Protein AF-A0A9P7ZVP1-F1 (afdb_monomer_lite)

Sequence (271 aa):
MLVISGVSTNLAPSDFHRLGPKSLSAWNDGIKMGAQPILSSPPFREHPLTKPTVTQLRCTATFKPRGCYLVTFATAEAATAYSLKLQRLQAIARWKCDVPNGLWEATLPAHLHSPEGVPAAQELSALTVVTPSQPDIMIKRKRTTDKPAAWQRLLQQQLETAGHGTKPPTVILETIPGRMQEEALRGEIEADGAQRGESWDVADPIWLPNGPKSWTKTEDHSISRFAIVCETEWEARRFQRYWNARTLACANEEGQTATQRRMCRVAVLNW

Organism: NCBI:txid2614577

Radius of gyration: 24.83 Å; chains: 1; bounding box: 62×38×67 Å

Secondary structure (DSSP, 8-state):
-EEE-S--TT--HHHHHTTS-SSGGGGTTT--------------------S-EEEEEE-TTT--EEEEEEEE-SSHHHHHHHHHHHHHHHHHHHHHHH--STTTTTT--GGGS-TT---HHHHHHH-----TTS-----------PPPPHHHHHHHHHHHHTTS-SS--EEEEEEESS---HHHHHHHHHHHHHHHT----B---EE-SS--TTS-SS--TT-EEEEEEBSSHHHHHHHHHHHTTPEEEEPPSSS----EEEEEEEEEEP-

Structure (mmCIF, N/CA/C/O backbone):
data_AF-A0A9P7ZVP1-F1
#
_entry.id   AF-A0A9P7ZVP1-F1
#
loop_
_atom_site.group_PDB
_atom_site.id
_atom_site.type_symbol
_atom_site.label_atom_id
_atom_site.label_alt_id
_atom_si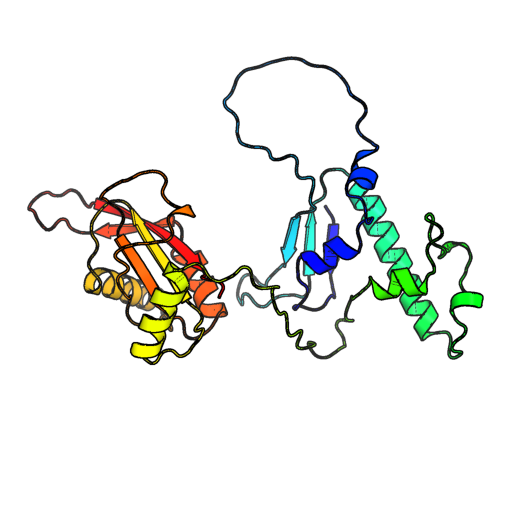te.label_comp_id
_atom_site.label_asym_id
_atom_site.label_entity_id
_atom_site.label_seq_id
_atom_site.pdbx_PDB_ins_code
_atom_site.Cartn_x
_atom_site.Cartn_y
_atom_site.Cartn_z
_atom_site.occupancy
_atom_site.B_iso_or_equiv
_atom_site.auth_seq_id
_atom_site.auth_comp_id
_atom_site.auth_asym_id
_atom_site.auth_atom_id
_atom_site.pdbx_PDB_model_num
ATOM 1 N N . MET A 1 1 ? 8.616 -4.227 17.966 1.00 75.44 1 MET A N 1
ATOM 2 C CA . MET A 1 1 ? 8.050 -4.770 16.706 1.00 75.44 1 MET A CA 1
ATOM 3 C C . MET A 1 1 ? 6.933 -5.731 17.066 1.00 75.44 1 MET A C 1
ATOM 5 O O . MET A 1 1 ? 7.090 -6.434 18.054 1.00 75.44 1 MET A O 1
ATOM 9 N N . LEU A 1 2 ? 5.832 -5.758 16.315 1.00 82.69 2 LEU A N 1
ATOM 10 C CA . LEU A 1 2 ? 4.676 -6.611 16.599 1.00 82.69 2 LEU A CA 1
ATOM 11 C C . LEU A 1 2 ? 4.232 -7.338 15.326 1.00 82.69 2 LEU A C 1
ATOM 13 O O . LEU A 1 2 ? 4.154 -6.726 14.261 1.00 82.69 2 LEU A O 1
ATOM 17 N N . VAL A 1 3 ? 3.958 -8.639 15.430 1.00 85.62 3 VAL A N 1
ATOM 18 C CA . VAL A 1 3 ? 3.416 -9.451 14.332 1.00 85.62 3 VAL A CA 1
ATOM 19 C C . VAL A 1 3 ? 1.950 -9.734 14.624 1.00 85.62 3 VAL A C 1
ATOM 21 O O . VAL A 1 3 ? 1.625 -10.302 15.662 1.00 85.62 3 VAL A O 1
ATOM 24 N N . ILE A 1 4 ? 1.075 -9.341 13.705 1.00 83.38 4 ILE A N 1
ATOM 25 C CA . ILE A 1 4 ? -0.362 -9.608 13.763 1.00 83.38 4 ILE A CA 1
ATOM 26 C C . ILE A 1 4 ? -0.659 -10.669 12.713 1.00 83.38 4 ILE A C 1
ATOM 28 O O . ILE A 1 4 ? -0.383 -10.457 11.534 1.00 83.38 4 ILE A O 1
ATOM 32 N N . SER A 1 5 ? -1.196 -11.811 13.125 1.00 82.81 5 SER A N 1
ATOM 33 C CA . SER A 1 5 ? -1.547 -12.924 12.241 1.00 82.81 5 SER A CA 1
ATOM 34 C C . SER A 1 5 ? -3.048 -13.199 12.264 1.00 82.81 5 SER A C 1
ATOM 36 O O . SER A 1 5 ? -3.750 -12.804 13.193 1.00 82.81 5 SER A O 1
ATOM 38 N N . GLY A 1 6 ? -3.538 -13.876 11.222 1.00 73.38 6 GLY A N 1
ATOM 39 C CA . GLY A 1 6 ? -4.941 -14.284 11.138 1.00 73.38 6 GLY A CA 1
ATOM 40 C C . GLY A 1 6 ? -5.891 -13.112 10.917 1.00 73.38 6 GLY A C 1
ATOM 41 O O . GLY A 1 6 ? -6.987 -13.107 11.459 1.00 73.38 6 GLY A O 1
ATOM 42 N N . VAL A 1 7 ? -5.473 -12.107 10.152 1.00 75.56 7 VAL A N 1
ATOM 43 C CA . VAL A 1 7 ? -6.307 -10.957 9.780 1.00 75.56 7 VAL A CA 1
ATOM 44 C C . VAL A 1 7 ? -6.529 -10.935 8.267 1.00 75.56 7 VAL A C 1
ATOM 46 O O . VAL A 1 7 ? -5.737 -11.513 7.523 1.00 75.56 7 VAL A O 1
ATOM 49 N N . SER A 1 8 ? -7.599 -10.286 7.793 1.00 75.06 8 SER A N 1
ATOM 50 C CA . SER A 1 8 ? -7.897 -10.226 6.350 1.00 75.06 8 SER A CA 1
ATOM 51 C C . SER A 1 8 ? -6.710 -9.708 5.532 1.00 75.06 8 SER A C 1
ATOM 53 O O . SER A 1 8 ? -5.999 -8.778 5.921 1.00 75.06 8 SER A O 1
ATOM 55 N N . THR A 1 9 ? -6.524 -10.297 4.353 1.00 74.38 9 THR A N 1
ATOM 56 C CA . THR A 1 9 ? -5.504 -9.925 3.369 1.00 74.38 9 THR A CA 1
ATOM 57 C C . THR A 1 9 ? -5.742 -8.563 2.727 1.00 74.38 9 THR A C 1
ATOM 59 O O . THR A 1 9 ? -4.827 -8.010 2.111 1.00 74.38 9 THR A O 1
ATOM 62 N N . ASN A 1 10 ? -6.933 -7.994 2.910 1.00 71.94 10 ASN A N 1
ATOM 63 C CA . ASN A 1 10 ? -7.322 -6.724 2.320 1.00 71.94 10 ASN A CA 1
ATOM 64 C C . ASN A 1 10 ? -7.071 -5.521 3.231 1.00 71.94 10 ASN A C 1
ATOM 66 O O . ASN A 1 10 ? -7.350 -4.404 2.804 1.00 71.94 10 ASN A O 1
ATOM 70 N N . LEU A 1 11 ? -6.524 -5.678 4.444 1.00 72.31 11 LEU A N 1
ATOM 71 C CA . LEU A 1 11 ? -6.262 -4.544 5.344 1.00 72.31 11 LEU A CA 1
ATOM 72 C C . LEU A 1 11 ? -5.182 -3.601 4.793 1.00 72.31 11 LEU A C 1
ATOM 74 O O . LEU A 1 11 ? -4.143 -4.042 4.291 1.00 72.31 11 LEU A O 1
ATOM 78 N N . ALA A 1 12 ? -5.431 -2.296 4.911 1.00 70.69 12 ALA A N 1
ATOM 79 C CA . ALA A 1 12 ? -4.504 -1.233 4.539 1.00 70.69 12 ALA A CA 1
ATOM 80 C C . ALA A 1 12 ? -3.753 -0.713 5.772 1.00 70.69 12 ALA A C 1
ATOM 82 O O . ALA A 1 12 ? -4.280 -0.774 6.882 1.00 70.69 12 ALA A O 1
ATOM 83 N N . PRO A 1 13 ? -2.567 -0.100 5.595 1.00 70.75 13 PRO A N 1
ATOM 84 C CA . PRO A 1 13 ? -1.836 0.545 6.689 1.00 70.75 13 PRO A CA 1
ATOM 85 C C . PRO A 1 13 ? -2.686 1.531 7.510 1.00 70.75 13 PRO A C 1
ATOM 87 O O . PRO A 1 13 ? -2.563 1.590 8.729 1.00 70.75 13 PRO A O 1
ATOM 90 N N . SER A 1 14 ? -3.613 2.253 6.864 1.00 70.06 14 SER A N 1
ATOM 91 C CA . SER A 1 14 ? -4.561 3.165 7.523 1.00 70.06 14 SER A CA 1
ATOM 92 C C . SER A 1 14 ? -5.417 2.498 8.595 1.00 70.06 14 SER A C 1
ATOM 94 O O . SER A 1 14 ? -5.744 3.141 9.590 1.00 70.06 14 SER A O 1
ATOM 96 N N . ASP A 1 15 ? -5.768 1.228 8.408 1.00 73.12 15 ASP A N 1
ATOM 97 C CA . ASP A 1 15 ? -6.640 0.492 9.323 1.00 73.12 15 ASP A CA 1
ATOM 98 C C . ASP A 1 15 ? -5.912 0.228 10.654 1.00 73.12 15 ASP A C 1
ATOM 100 O O . ASP A 1 15 ? -6.498 0.354 11.726 1.00 73.12 15 ASP A O 1
ATOM 104 N N . PHE A 1 16 ? -4.593 0.014 10.605 1.00 75.88 16 PHE A N 1
ATOM 105 C CA . PHE A 1 16 ? -3.743 -0.117 11.793 1.00 75.88 16 PHE A CA 1
ATOM 106 C C . PHE A 1 16 ? -3.532 1.219 12.512 1.00 75.88 16 PHE A C 1
ATOM 108 O O . PHE A 1 16 ? -3.407 1.237 13.737 1.00 75.88 16 PHE A O 1
ATOM 115 N N . HIS A 1 17 ? -3.523 2.334 11.771 1.00 71.00 17 HIS A N 1
ATOM 116 C CA . HIS A 1 17 ? -3.393 3.677 12.340 1.00 71.00 17 HIS A CA 1
ATOM 117 C C . HIS A 1 17 ? -4.647 4.134 13.092 1.00 71.00 17 HIS A C 1
ATOM 119 O O . HIS A 1 17 ? -4.518 4.859 14.074 1.00 71.00 17 HIS A O 1
ATOM 125 N N . ARG A 1 18 ? -5.845 3.682 1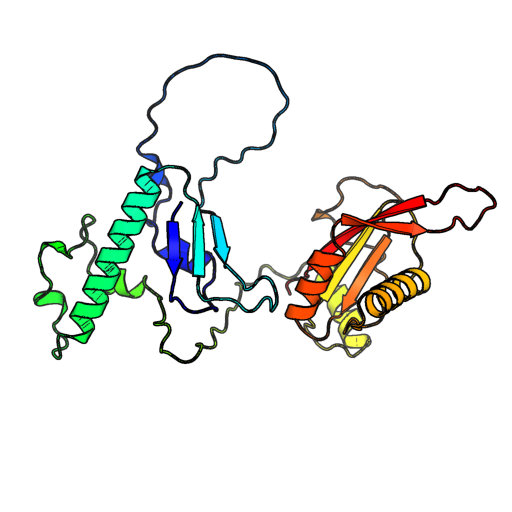2.693 1.00 68.38 18 ARG A N 1
ATOM 126 C CA . ARG A 1 18 ? -7.105 3.985 13.404 1.00 68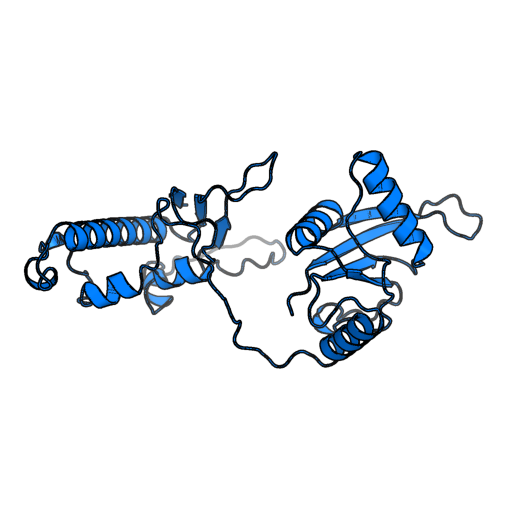.38 18 ARG A CA 1
ATOM 127 C C . ARG A 1 18 ? -7.137 3.450 14.834 1.00 68.38 18 ARG A C 1
ATOM 129 O O . ARG A 1 18 ? -7.851 3.992 15.670 1.00 68.38 18 ARG A O 1
ATOM 136 N N . LEU A 1 19 ? -6.370 2.395 15.107 1.00 67.94 19 LEU A N 1
ATOM 137 C CA . LEU A 1 19 ? -6.253 1.808 16.440 1.00 67.94 19 LEU A CA 1
ATOM 138 C C . LEU A 1 19 ? -5.314 2.608 17.353 1.00 67.94 19 LEU A C 1
ATOM 140 O O . LEU A 1 19 ? -5.388 2.467 18.575 1.00 67.94 19 LEU A O 1
ATOM 144 N N . GLY A 1 20 ? -4.466 3.481 16.801 1.00 61.69 20 GLY A N 1
ATOM 145 C CA . GLY A 1 20 ? -3.669 4.399 17.610 1.00 61.69 20 GLY A CA 1
ATOM 146 C C . GLY A 1 20 ? -4.510 5.547 18.185 1.00 61.69 20 GLY A C 1
ATOM 147 O O . GLY A 1 20 ? -5.545 5.880 17.611 1.00 61.69 20 GLY A O 1
ATOM 148 N N . PRO A 1 21 ? -4.135 6.144 19.334 1.00 55.66 21 PRO A N 1
ATOM 149 C CA . PRO A 1 21 ? -4.773 7.346 19.851 1.00 55.66 21 PRO A CA 1
ATOM 150 C C . PRO A 1 21 ? -4.876 8.434 18.784 1.00 55.66 21 PRO A C 1
ATOM 152 O O . PRO A 1 21 ? -3.988 8.618 17.947 1.00 55.66 21 PRO A O 1
ATOM 155 N N . LYS A 1 22 ? -5.997 9.159 18.844 1.00 49.00 22 LYS A N 1
ATOM 156 C CA . LYS A 1 22 ? -6.381 10.214 17.893 1.00 49.00 22 LYS A CA 1
ATOM 157 C C . LYS A 1 22 ? -5.365 11.359 17.833 1.00 49.00 22 LYS A C 1
ATOM 159 O O . LYS A 1 22 ? -5.326 12.069 16.833 1.00 49.00 22 LYS A O 1
ATOM 164 N N . SER A 1 23 ? -4.532 11.507 18.865 1.00 41.25 23 SER A N 1
ATOM 165 C CA . SER A 1 23 ? -3.369 12.385 18.851 1.00 41.25 23 SER A CA 1
ATOM 166 C C . SER A 1 23 ? -2.081 11.566 18.800 1.00 41.25 23 SER A C 1
ATOM 168 O O . SER A 1 23 ? -1.782 10.798 19.714 1.00 41.25 23 SER A O 1
ATOM 170 N N . LEU A 1 24 ? -1.279 11.784 17.756 1.00 43.66 24 LEU A N 1
ATOM 171 C CA . LEU A 1 24 ? 0.087 11.259 17.639 1.00 43.66 24 LEU A CA 1
ATOM 172 C C . LEU A 1 24 ? 0.987 11.705 18.811 1.00 43.66 24 LEU A C 1
ATOM 174 O O . LEU A 1 24 ? 2.011 11.074 19.052 1.00 43.66 24 LEU A O 1
ATOM 178 N N . SER A 1 25 ? 0.600 12.748 19.559 1.00 43.25 25 SER A N 1
ATOM 179 C CA . SER A 1 25 ? 1.315 13.205 20.757 1.00 43.25 25 SER A CA 1
ATOM 180 C C . SER A 1 25 ? 1.200 12.244 21.942 1.00 43.25 25 SER A C 1
ATOM 182 O O . SER A 1 25 ? 2.153 12.134 22.697 1.00 43.25 25 SER A O 1
ATOM 184 N N . ALA A 1 26 ? 0.112 11.475 22.064 1.00 46.88 26 ALA A N 1
ATOM 185 C CA . ALA A 1 26 ? -0.064 10.528 23.173 1.00 46.88 26 ALA A CA 1
ATOM 186 C C . ALA A 1 26 ? 0.936 9.353 23.126 1.00 46.88 26 ALA A C 1
ATOM 188 O O . ALA A 1 26 ? 1.138 8.661 24.117 1.00 46.88 26 ALA A O 1
ATOM 189 N N . TRP A 1 27 ? 1.586 9.130 21.977 1.00 45.00 27 TRP A N 1
ATOM 190 C CA . TRP A 1 27 ? 2.698 8.183 21.844 1.00 45.00 27 TRP A CA 1
ATOM 191 C C . TRP A 1 27 ? 4.064 8.798 22.190 1.00 45.00 27 TRP A C 1
ATOM 193 O O . TRP A 1 27 ? 5.030 8.059 22.362 1.00 45.00 27 TRP A O 1
ATOM 203 N N . ASN A 1 28 ? 4.157 10.132 22.250 1.00 39.97 28 ASN A N 1
ATOM 204 C CA . ASN A 1 28 ? 5.397 10.894 22.425 1.00 39.97 28 ASN A CA 1
ATOM 205 C C . ASN A 1 28 ? 5.674 11.304 23.878 1.00 39.97 28 ASN A C 1
ATOM 207 O O . ASN A 1 28 ? 6.774 11.781 24.156 1.00 39.97 28 ASN A O 1
ATOM 211 N N . ASP A 1 29 ? 4.740 11.098 24.809 1.00 36.59 29 ASP A N 1
ATOM 212 C CA . ASP A 1 29 ? 4.872 11.593 26.190 1.00 36.59 29 ASP A CA 1
ATOM 213 C C . ASP A 1 29 ? 5.947 10.857 27.032 1.00 36.59 29 ASP A C 1
ATOM 215 O O . ASP A 1 29 ? 6.131 11.155 28.210 1.00 36.59 29 ASP A O 1
ATOM 219 N N . GLY A 1 30 ? 6.722 9.948 26.425 1.00 33.84 30 GLY A N 1
ATOM 220 C CA . GLY A 1 30 ? 7.856 9.253 27.046 1.00 33.84 30 GLY A CA 1
ATOM 221 C C . GLY A 1 30 ? 9.251 9.855 26.804 1.00 33.84 30 GLY A C 1
ATOM 222 O O . GLY A 1 30 ? 10.209 9.384 27.411 1.00 33.84 30 GLY A O 1
ATOM 223 N N . ILE A 1 31 ? 9.433 10.878 25.956 1.00 31.08 31 ILE A N 1
ATOM 224 C CA . ILE A 1 31 ? 10.787 11.389 25.638 1.00 31.08 31 ILE A CA 1
ATOM 225 C C . ILE A 1 31 ? 11.035 12.736 26.326 1.00 31.08 31 ILE A C 1
ATOM 227 O O . ILE A 1 31 ? 10.923 13.807 25.728 1.00 31.08 31 ILE A O 1
ATOM 231 N N . LYS A 1 32 ? 11.414 12.683 27.609 1.00 31.83 32 LYS A N 1
ATOM 232 C CA . LYS A 1 32 ? 12.118 13.799 28.256 1.00 31.83 32 LYS A CA 1
ATOM 233 C C . LYS A 1 32 ? 13.559 13.853 27.748 1.00 31.83 32 LYS A C 1
ATOM 235 O O . LYS A 1 32 ? 14.247 12.839 27.687 1.00 31.83 32 LYS A O 1
ATOM 240 N N . MET A 1 33 ? 13.983 15.066 27.394 1.00 39.75 33 MET A N 1
ATOM 241 C CA . MET A 1 33 ? 15.335 15.420 26.969 1.00 39.75 33 MET A CA 1
ATOM 242 C C . MET A 1 33 ? 16.421 14.836 27.885 1.00 39.75 33 MET A C 1
ATOM 244 O O . MET A 1 33 ? 16.408 15.069 29.092 1.00 39.75 33 MET A O 1
ATOM 248 N N . GLY A 1 34 ? 17.412 14.183 27.279 1.00 26.27 34 GLY A N 1
ATOM 249 C CA . GLY A 1 34 ? 18.730 13.920 27.853 1.00 26.27 34 GLY A CA 1
ATOM 250 C C . GLY A 1 34 ? 19.793 14.314 26.827 1.00 26.27 34 GLY A C 1
ATOM 251 O O . GLY A 1 34 ? 19.704 13.938 25.662 1.00 26.27 34 GLY A O 1
ATOM 252 N N . ALA A 1 35 ? 20.730 15.157 27.242 1.00 29.53 35 ALA A N 1
ATOM 253 C CA . ALA A 1 35 ? 21.686 15.877 26.410 1.00 29.53 35 ALA A CA 1
ATOM 254 C C . ALA A 1 35 ? 22.861 15.015 25.877 1.00 29.53 35 ALA A C 1
ATOM 256 O O . ALA A 1 35 ? 23.367 14.197 26.632 1.00 29.53 35 ALA A O 1
ATOM 257 N N . GLN A 1 36 ? 23.239 15.254 24.598 1.00 36.06 36 GLN A N 1
ATOM 258 C CA . GLN A 1 36 ? 24.567 15.422 23.913 1.00 36.06 36 GLN A CA 1
ATOM 259 C C . GLN A 1 36 ? 25.838 14.667 24.426 1.00 36.06 36 GLN A C 1
ATOM 261 O O . GLN A 1 36 ? 25.870 14.368 25.613 1.00 36.06 36 GLN A O 1
ATOM 266 N N . PRO A 1 37 ? 26.958 14.468 23.653 1.00 42.28 37 PRO A N 1
ATOM 267 C CA . PRO A 1 37 ? 27.376 15.146 22.400 1.00 42.28 37 PRO A CA 1
ATOM 268 C C . PRO A 1 37 ? 28.060 14.302 21.264 1.00 42.28 37 PRO A C 1
ATOM 270 O O . PRO A 1 37 ? 28.698 13.288 21.504 1.00 42.28 37 PRO A O 1
ATOM 273 N N . ILE A 1 38 ? 27.993 14.843 20.032 1.00 35.81 38 ILE A N 1
ATOM 274 C CA . ILE A 1 38 ? 29.005 14.914 18.931 1.00 35.81 38 ILE A CA 1
ATOM 275 C C . ILE A 1 38 ? 29.708 13.622 18.414 1.00 35.81 38 ILE A C 1
ATOM 277 O O . ILE A 1 38 ? 30.574 13.085 19.090 1.00 35.81 38 ILE A O 1
ATOM 281 N N . LEU A 1 39 ? 29.517 13.267 17.124 1.00 31.42 39 LEU A N 1
ATOM 282 C CA . LEU A 1 39 ? 30.573 13.293 16.079 1.00 31.42 39 LEU A CA 1
ATOM 283 C C . LEU A 1 39 ? 30.010 13.108 14.648 1.00 31.42 39 LEU A C 1
ATOM 285 O O . LEU A 1 39 ? 29.068 12.367 14.391 1.00 31.42 39 LEU A O 1
ATOM 289 N N . SER A 1 40 ? 30.622 13.858 13.737 1.00 35.72 40 SER A N 1
ATOM 290 C CA . SER A 1 40 ? 30.376 14.101 12.309 1.00 35.72 40 SER A CA 1
ATOM 291 C C . SER A 1 40 ? 30.072 12.899 11.396 1.00 35.72 40 SER A C 1
ATOM 293 O O . SER A 1 40 ? 30.920 12.022 11.237 1.00 35.72 40 SER A O 1
ATOM 295 N N . SER A 1 41 ? 28.941 12.955 10.674 1.00 30.56 41 SER A N 1
ATOM 296 C CA . SER A 1 41 ? 28.697 12.369 9.332 1.00 30.56 41 SER A CA 1
ATOM 297 C C . SER A 1 41 ? 27.366 12.900 8.740 1.00 30.56 41 SER A C 1
ATOM 299 O O . SER A 1 41 ? 26.518 13.352 9.510 1.00 30.56 41 SER A O 1
ATOM 301 N N . PRO A 1 42 ? 27.184 12.950 7.399 1.00 34.69 42 PRO A N 1
ATOM 302 C CA . PRO A 1 42 ? 26.148 13.760 6.735 1.00 34.69 42 PRO A CA 1
ATOM 303 C C . PRO A 1 42 ? 24.723 13.225 6.974 1.00 34.69 42 PRO A C 1
ATOM 305 O O . PRO A 1 42 ? 24.563 12.045 7.287 1.00 34.69 42 PRO A O 1
ATOM 308 N N . PRO A 1 43 ? 23.669 14.056 6.816 1.00 34.75 43 PRO A N 1
ATOM 309 C CA . PRO A 1 43 ? 22.336 13.715 7.287 1.00 34.75 43 PRO A CA 1
ATOM 310 C C . PRO A 1 43 ? 21.699 12.670 6.370 1.00 34.75 43 PRO A C 1
ATOM 312 O O . PRO A 1 43 ? 21.036 12.995 5.382 1.00 34.75 43 PRO A O 1
ATOM 315 N N . PHE A 1 44 ? 21.841 11.396 6.730 1.00 33.56 44 PHE A N 1
ATOM 316 C CA . PHE A 1 44 ? 20.803 10.430 6.415 1.00 33.56 44 PHE A CA 1
ATOM 317 C C . PHE A 1 44 ? 19.529 10.978 7.062 1.00 33.56 44 PHE A C 1
ATOM 319 O O . PHE A 1 44 ? 19.488 11.201 8.270 1.00 33.56 44 PHE A O 1
ATOM 326 N N . ARG A 1 45 ? 18.528 11.322 6.243 1.00 35.25 45 ARG A N 1
ATOM 327 C CA . ARG A 1 45 ? 17.221 11.795 6.711 1.00 35.25 45 ARG A CA 1
ATOM 328 C C . ARG A 1 45 ? 16.545 10.664 7.484 1.00 35.25 45 ARG A C 1
ATOM 330 O O . ARG A 1 45 ? 15.680 9.965 6.962 1.00 35.25 45 ARG A O 1
ATOM 337 N N . GLU A 1 46 ? 16.904 10.521 8.747 1.00 32.28 46 GLU A N 1
ATOM 338 C CA . GLU A 1 46 ? 16.037 9.934 9.746 1.00 32.28 46 GLU A CA 1
ATOM 339 C C . GLU A 1 46 ? 14.902 10.935 9.947 1.00 32.28 46 GLU A C 1
ATOM 341 O O . GLU A 1 46 ? 14.957 11.848 10.768 1.00 32.28 46 GLU A O 1
ATOM 346 N N . HIS A 1 47 ? 13.854 10.813 9.131 1.00 38.03 47 HIS A N 1
ATOM 347 C CA . HIS A 1 47 ? 12.558 11.250 9.616 1.00 38.03 47 HIS A CA 1
ATOM 348 C C . HIS A 1 47 ? 12.331 10.468 10.912 1.00 38.03 47 HIS A C 1
ATOM 350 O O . HIS A 1 47 ? 12.328 9.236 10.836 1.00 38.03 47 HIS A O 1
ATOM 356 N N . PRO A 1 48 ? 12.161 11.120 12.080 1.00 42.22 48 PRO A N 1
ATOM 357 C CA . PRO A 1 48 ? 11.762 10.391 13.270 1.00 42.22 48 PRO A CA 1
ATOM 358 C C . PRO A 1 48 ? 10.490 9.643 12.884 1.00 42.22 48 PRO A C 1
ATOM 360 O O . PRO A 1 48 ? 9.511 10.270 12.460 1.00 42.22 48 PRO A O 1
ATOM 363 N N . LEU A 1 49 ? 10.556 8.306 12.910 1.00 45.44 49 LEU A N 1
ATOM 364 C CA . LEU A 1 49 ? 9.477 7.388 12.546 1.00 45.44 49 LEU A CA 1
ATOM 365 C C . LEU A 1 49 ? 8.333 7.564 13.551 1.00 45.44 49 LEU A C 1
ATOM 367 O O . LEU A 1 49 ? 8.089 6.746 14.423 1.00 45.44 49 LEU A O 1
ATOM 371 N N . THR A 1 50 ? 7.625 8.678 13.428 1.00 51.50 50 THR A N 1
ATOM 372 C CA . THR A 1 50 ? 6.461 9.068 14.228 1.00 51.50 50 THR A CA 1
ATOM 373 C C . THR A 1 50 ? 5.213 8.304 13.794 1.00 51.50 50 THR A C 1
ATOM 375 O O . THR A 1 50 ? 4.172 8.393 14.436 1.00 51.50 50 THR A O 1
ATOM 378 N N . LYS A 1 51 ? 5.301 7.531 12.705 1.00 55.34 51 LYS A N 1
ATOM 379 C CA . LYS A 1 51 ? 4.235 6.662 12.209 1.00 55.34 51 LYS A CA 1
ATOM 380 C C . LYS A 1 51 ? 4.700 5.209 12.265 1.00 55.34 51 LYS A C 1
ATOM 382 O O . LYS A 1 51 ? 5.785 4.925 11.759 1.00 55.34 51 LYS A O 1
ATOM 387 N N . PRO A 1 52 ? 3.891 4.288 12.818 1.00 63.09 52 PRO A N 1
ATOM 388 C CA . PRO A 1 52 ? 4.231 2.879 12.778 1.00 63.09 52 PRO A CA 1
ATOM 389 C C . PRO A 1 52 ? 4.223 2.387 11.329 1.00 63.09 52 PRO A C 1
ATOM 391 O O . PRO A 1 52 ? 3.243 2.571 10.605 1.00 63.09 52 PRO A O 1
ATOM 394 N N . THR A 1 53 ? 5.316 1.775 10.890 1.00 74.19 53 THR A N 1
ATOM 395 C CA . THR A 1 53 ? 5.414 1.212 9.540 1.00 74.19 53 THR A CA 1
ATOM 396 C C . THR A 1 53 ? 4.722 -0.145 9.521 1.00 74.19 53 THR A C 1
ATOM 398 O O . THR A 1 53 ? 4.995 -1.000 10.363 1.00 74.19 53 THR A O 1
ATOM 401 N N . VAL A 1 54 ? 3.817 -0.347 8.562 1.00 80.31 54 VAL A N 1
ATOM 402 C CA . VAL A 1 54 ? 3.049 -1.590 8.418 1.00 80.31 54 VAL A CA 1
ATOM 403 C C . VAL A 1 54 ? 3.487 -2.311 7.152 1.00 80.31 54 VAL A C 1
ATOM 405 O O . VAL A 1 54 ? 3.354 -1.776 6.053 1.00 80.31 54 VAL A O 1
ATOM 408 N N . THR A 1 55 ? 3.965 -3.544 7.298 1.00 83.69 55 THR A N 1
ATOM 409 C CA . THR A 1 55 ? 4.386 -4.395 6.179 1.00 83.69 55 THR A CA 1
ATOM 410 C C . THR A 1 55 ? 3.550 -5.666 6.144 1.00 83.69 55 THR A C 1
ATOM 412 O O . THR A 1 55 ? 3.529 -6.428 7.105 1.00 83.69 55 THR A O 1
ATOM 415 N N . GLN A 1 56 ? 2.863 -5.926 5.032 1.00 83.06 56 GLN A N 1
ATOM 416 C CA . GLN A 1 56 ? 2.121 -7.173 4.848 1.00 83.06 56 GLN A CA 1
ATOM 417 C C . GLN A 1 56 ? 3.079 -8.307 4.470 1.00 83.06 56 GLN A C 1
ATOM 419 O O . GLN A 1 56 ? 3.788 -8.223 3.465 1.00 83.06 56 GLN A O 1
ATOM 424 N N . LEU A 1 57 ? 3.062 -9.389 5.244 1.00 82.31 57 LEU A N 1
ATOM 425 C CA . LEU A 1 57 ? 3.816 -10.598 4.943 1.00 82.31 57 LEU A CA 1
ATOM 426 C C . LEU A 1 57 ? 3.114 -11.392 3.835 1.00 82.31 57 LEU A C 1
ATOM 428 O O . LEU A 1 57 ? 1.906 -11.657 3.871 1.00 82.31 57 LEU A O 1
ATOM 432 N N . ARG A 1 58 ? 3.903 -11.783 2.837 1.00 82.38 58 ARG A N 1
ATOM 433 C CA . ARG A 1 58 ? 3.470 -12.533 1.653 1.00 82.38 58 ARG A CA 1
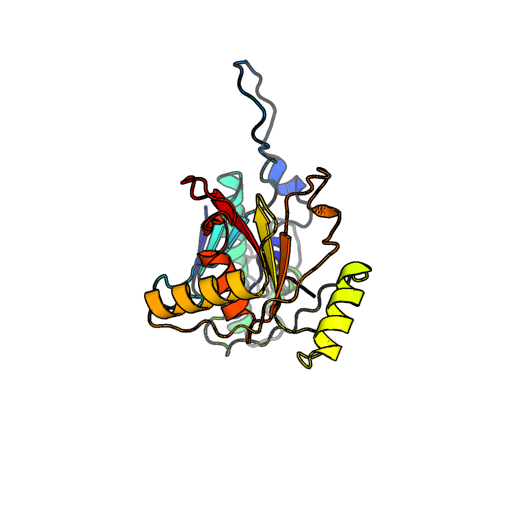ATOM 434 C C . ARG A 1 58 ? 4.253 -13.834 1.561 1.00 82.38 58 ARG A C 1
ATOM 436 O O . ARG A 1 58 ? 5.353 -13.933 2.098 1.00 82.38 58 ARG A O 1
ATOM 443 N N . CYS A 1 59 ? 3.682 -14.840 0.908 1.00 74.69 59 CYS A N 1
ATOM 444 C CA . CYS A 1 59 ? 4.438 -16.043 0.570 1.00 74.69 59 CYS A CA 1
ATOM 445 C C . CYS A 1 59 ? 5.583 -15.667 -0.384 1.00 74.69 59 CYS A C 1
ATOM 447 O O . CYS A 1 59 ? 5.362 -14.917 -1.328 1.00 74.69 59 CYS A O 1
ATOM 449 N N . THR A 1 60 ? 6.796 -16.157 -0.147 1.00 74.75 60 THR A N 1
ATOM 450 C CA . THR A 1 60 ? 7.968 -15.827 -0.977 1.00 74.75 60 THR A CA 1
ATOM 451 C C . THR A 1 60 ? 7.922 -16.480 -2.356 1.00 74.75 60 THR A C 1
ATOM 453 O O . THR A 1 60 ? 8.448 -15.907 -3.299 1.00 74.75 60 THR A O 1
ATOM 456 N N . ALA A 1 61 ? 7.270 -17.640 -2.477 1.00 66.00 61 ALA A N 1
ATOM 457 C CA . ALA A 1 61 ? 7.156 -18.381 -3.732 1.00 66.00 61 ALA A CA 1
ATOM 458 C C . ALA A 1 61 ? 5.939 -17.958 -4.572 1.00 66.00 61 ALA A C 1
ATOM 460 O O . ALA A 1 61 ? 6.036 -17.842 -5.784 1.00 66.00 61 ALA A O 1
ATOM 461 N N . THR A 1 62 ? 4.787 -17.719 -3.935 1.00 73.19 62 THR A N 1
ATOM 462 C CA . THR A 1 62 ? 3.520 -17.439 -4.645 1.00 73.19 62 THR A CA 1
ATOM 463 C C . THR A 1 62 ? 3.068 -15.986 -4.546 1.00 73.19 62 THR A C 1
ATOM 465 O O . THR A 1 62 ? 2.061 -15.615 -5.140 1.00 73.19 62 THR A O 1
ATOM 468 N N . PHE A 1 63 ? 3.741 -15.168 -3.729 1.00 64.00 63 PHE A N 1
ATOM 469 C CA . PHE A 1 63 ? 3.413 -13.762 -3.447 1.00 64.00 63 PHE A CA 1
ATOM 470 C C . PHE A 1 63 ? 1.987 -13.482 -2.956 1.00 64.00 63 PHE A C 1
ATOM 472 O O . PHE A 1 63 ? 1.623 -12.318 -2.740 1.00 64.00 63 PHE A O 1
ATOM 479 N N . LYS A 1 64 ? 1.208 -14.534 -2.676 1.00 73.06 64 LYS A N 1
ATOM 480 C CA . LYS A 1 64 ? -0.118 -14.422 -2.082 1.00 73.06 64 LYS A CA 1
ATOM 481 C C . LYS A 1 64 ? -0.005 -13.815 -0.677 1.00 73.06 64 LYS A C 1
ATOM 483 O O . LYS A 1 64 ? 0.894 -14.196 0.091 1.00 73.06 64 LYS A O 1
ATOM 488 N N . PRO A 1 65 ? -0.870 -12.846 -0.332 1.00 79.06 65 PRO A N 1
ATOM 489 C CA . PRO A 1 65 ? -0.904 -12.277 1.006 1.00 79.06 65 PRO A CA 1
ATOM 490 C C . PRO A 1 65 ? -1.294 -13.363 2.014 1.00 79.06 65 PRO A C 1
ATOM 492 O O . PRO A 1 65 ? -2.209 -14.142 1.770 1.00 79.06 65 PRO A O 1
ATOM 495 N N . ARG A 1 66 ? -0.572 -13.447 3.139 1.00 77.62 66 ARG A N 1
ATOM 496 C CA . ARG A 1 66 ? -0.787 -14.506 4.147 1.00 77.62 66 ARG A CA 1
ATOM 497 C C . ARG A 1 66 ? -1.777 -14.123 5.248 1.00 77.62 66 ARG A C 1
ATOM 499 O O . ARG A 1 66 ? -2.013 -14.924 6.143 1.00 77.62 66 ARG A O 1
ATOM 506 N N . GLY A 1 67 ? -2.289 -12.891 5.229 1.00 76.69 67 GLY A N 1
ATOM 507 C CA . GLY A 1 67 ? -3.081 -12.351 6.338 1.00 76.69 67 GLY A CA 1
ATOM 508 C C . GLY A 1 67 ? -2.242 -12.090 7.594 1.00 76.69 67 GLY A C 1
ATOM 509 O O . GLY A 1 67 ? -2.755 -12.121 8.711 1.00 76.69 67 GLY A O 1
ATOM 510 N N . CYS A 1 68 ? -0.934 -11.867 7.417 1.00 83.25 68 CYS A N 1
ATOM 511 C CA . CYS A 1 68 ? -0.009 -11.515 8.489 1.00 83.25 68 CYS A CA 1
ATOM 512 C C . CYS A 1 68 ? 0.606 -10.141 8.213 1.00 83.25 68 CYS A C 1
ATOM 514 O O . CYS A 1 68 ? 1.027 -9.862 7.089 1.00 83.25 68 CYS A O 1
ATOM 516 N N . TYR A 1 69 ? 0.684 -9.297 9.235 1.00 84.44 69 TYR A N 1
ATOM 517 C CA . TYR A 1 69 ? 1.183 -7.930 9.151 1.00 84.44 69 TYR A CA 1
ATOM 518 C C . TYR A 1 69 ? 2.249 -7.694 10.215 1.00 84.44 69 TYR A C 1
ATOM 520 O O . TYR A 1 69 ? 2.089 -8.056 11.379 1.00 84.44 69 TYR A O 1
ATOM 528 N N . LEU A 1 70 ? 3.343 -7.073 9.797 1.00 86.75 70 LEU A N 1
ATOM 529 C CA . LEU A 1 70 ? 4.429 -6.622 10.644 1.00 86.75 70 LEU A CA 1
ATOM 530 C C . LEU A 1 70 ? 4.235 -5.136 10.933 1.00 86.75 70 LEU A C 1
ATOM 532 O O . LEU A 1 70 ? 4.243 -4.330 10.003 1.00 86.75 70 LEU A O 1
ATOM 536 N N . VAL A 1 71 ? 4.080 -4.778 12.204 1.00 84.88 71 VAL A N 1
ATOM 537 C CA . VAL A 1 71 ? 3.960 -3.388 12.650 1.00 84.88 71 VAL A CA 1
ATOM 538 C C . VAL A 1 71 ? 5.213 -3.012 13.436 1.00 84.88 71 VAL A C 1
ATOM 540 O O . VAL A 1 71 ? 5.524 -3.595 14.482 1.00 84.88 71 VAL A O 1
ATOM 543 N N . THR A 1 72 ? 5.971 -2.048 12.922 1.00 83.69 72 THR A N 1
ATOM 544 C CA . THR A 1 72 ? 7.170 -1.520 13.584 1.00 83.69 72 THR A CA 1
ATOM 545 C C . THR A 1 72 ? 6.835 -0.221 14.304 1.00 83.69 72 THR A C 1
ATOM 547 O O . THR A 1 72 ? 6.204 0.659 13.727 1.00 83.69 72 THR A O 1
ATOM 550 N N . PHE A 1 73 ? 7.278 -0.097 15.553 1.00 79.69 73 PHE A N 1
ATOM 551 C CA . PHE A 1 73 ? 7.048 1.065 16.416 1.00 79.69 73 PHE A CA 1
ATOM 552 C C . PHE A 1 73 ? 8.384 1.723 16.752 1.00 79.69 73 PHE A C 1
ATOM 554 O O . PHE A 1 73 ? 9.403 1.034 16.773 1.00 79.69 73 PHE A O 1
ATOM 561 N N . ALA A 1 74 ? 8.360 3.025 17.044 1.00 77.31 74 ALA A N 1
ATOM 562 C CA . ALA A 1 74 ? 9.548 3.770 17.460 1.00 77.31 74 ALA A CA 1
ATOM 563 C C . ALA A 1 74 ? 10.058 3.347 18.847 1.00 77.31 74 ALA A C 1
ATOM 565 O O . ALA A 1 74 ? 11.263 3.303 19.067 1.00 77.31 74 ALA A O 1
ATOM 566 N N . THR A 1 75 ? 9.152 3.008 19.770 1.00 79.88 75 THR A N 1
ATOM 567 C CA . THR A 1 75 ? 9.492 2.626 21.148 1.00 79.88 75 THR A CA 1
ATOM 568 C C . THR A 1 75 ? 8.915 1.259 21.514 1.00 79.88 75 THR A C 1
ATOM 570 O O . THR A 1 75 ? 7.946 0.776 20.916 1.00 79.88 75 THR A O 1
ATOM 573 N N . ALA A 1 76 ? 9.525 0.606 22.506 1.00 79.25 76 ALA A N 1
ATOM 574 C CA . ALA A 1 76 ? 9.024 -0.657 23.046 1.00 79.25 76 ALA A CA 1
ATOM 575 C C . ALA A 1 76 ? 7.697 -0.462 23.798 1.00 79.25 76 ALA A C 1
ATOM 577 O O . ALA A 1 76 ? 6.773 -1.252 23.623 1.00 79.25 76 ALA A O 1
ATOM 578 N N . GLU A 1 77 ? 7.573 0.630 24.556 1.00 80.25 77 GLU A N 1
ATOM 579 C CA . GLU A 1 77 ? 6.351 1.003 25.279 1.00 80.25 77 GLU A CA 1
ATOM 580 C C . GLU A 1 77 ? 5.162 1.174 24.335 1.00 80.25 77 GLU A C 1
ATOM 582 O O . GLU A 1 77 ? 4.082 0.651 24.598 1.00 80.25 77 GLU A O 1
ATOM 587 N N . ALA A 1 78 ? 5.388 1.808 23.181 1.00 77.50 78 ALA A N 1
ATOM 588 C CA . ALA A 1 78 ? 4.397 1.911 22.125 1.00 77.50 78 ALA A CA 1
ATOM 589 C C . ALA A 1 78 ? 3.924 0.523 21.655 1.00 77.50 78 ALA A C 1
ATOM 591 O O . ALA A 1 78 ? 2.726 0.239 21.601 1.00 77.50 78 ALA A O 1
ATOM 592 N N . ALA A 1 79 ? 4.855 -0.378 21.339 1.00 81.31 79 ALA A N 1
ATOM 593 C CA . ALA A 1 79 ? 4.486 -1.718 20.894 1.00 81.31 79 ALA A CA 1
ATOM 594 C C . ALA A 1 79 ? 3.636 -2.463 21.944 1.00 81.31 79 ALA A C 1
ATOM 596 O O . ALA A 1 79 ? 2.664 -3.126 21.578 1.00 81.31 79 ALA A O 1
ATOM 597 N N . THR A 1 80 ? 3.961 -2.309 23.231 1.00 83.88 80 THR A N 1
ATOM 598 C CA . THR A 1 80 ? 3.206 -2.899 24.346 1.00 83.88 80 THR A CA 1
ATOM 599 C C . THR A 1 80 ? 1.833 -2.250 24.527 1.00 83.88 80 THR A C 1
ATOM 601 O O . THR A 1 80 ? 0.834 -2.949 24.654 1.00 83.88 80 THR A O 1
ATOM 604 N N . ALA A 1 81 ? 1.730 -0.921 24.474 1.00 82.56 81 ALA A N 1
ATOM 605 C CA . ALA A 1 81 ? 0.445 -0.229 24.557 1.00 82.56 81 ALA A CA 1
ATOM 606 C C . ALA A 1 81 ? -0.486 -0.623 23.395 1.00 82.56 81 ALA A C 1
ATOM 608 O O . ALA A 1 81 ? -1.678 -0.866 23.594 1.00 82.56 81 ALA A O 1
ATOM 609 N N . TYR A 1 82 ? 0.068 -0.758 22.183 1.00 83.62 82 TYR A N 1
ATOM 610 C CA . TYR A 1 82 ? -0.675 -1.237 21.018 1.00 83.62 82 TYR A CA 1
ATOM 611 C C . TYR A 1 82 ? -1.157 -2.680 21.196 1.00 83.62 82 TYR A C 1
ATOM 613 O O . TYR A 1 82 ? -2.312 -2.980 20.887 1.00 83.62 82 TYR A O 1
ATOM 621 N N . SER A 1 83 ? -0.292 -3.575 21.690 1.00 84.56 83 SER A N 1
ATOM 622 C CA . SER A 1 83 ? -0.634 -4.988 21.891 1.00 84.56 83 SER A CA 1
ATOM 623 C C . SER A 1 83 ? -1.751 -5.154 22.919 1.00 84.56 83 SER A C 1
ATOM 625 O O . SER A 1 83 ? -2.735 -5.839 22.637 1.00 84.56 83 SER A O 1
ATOM 627 N N . LEU A 1 84 ? -1.651 -4.461 24.057 1.00 85.75 84 LEU A N 1
ATOM 628 C CA . LEU A 1 84 ? -2.655 -4.478 25.119 1.00 85.75 84 LEU A CA 1
ATOM 629 C C . LEU A 1 84 ? -3.994 -3.926 24.627 1.00 85.75 84 LEU A C 1
ATOM 631 O O . LEU A 1 84 ? -5.042 -4.524 24.874 1.00 85.75 84 LEU A O 1
ATOM 635 N N . LYS A 1 85 ? -3.974 -2.826 23.866 1.00 84.06 85 LYS A N 1
ATOM 636 C CA . LYS A 1 85 ? -5.188 -2.266 23.263 1.00 84.06 85 LYS A CA 1
ATOM 637 C C . LYS A 1 85 ? -5.848 -3.253 22.300 1.00 84.06 85 LYS A C 1
ATOM 639 O O . LYS A 1 85 ? -7.063 -3.427 22.353 1.00 84.06 85 LYS A O 1
ATOM 644 N N . LEU A 1 86 ? -5.067 -3.923 21.452 1.00 84.81 86 LEU A N 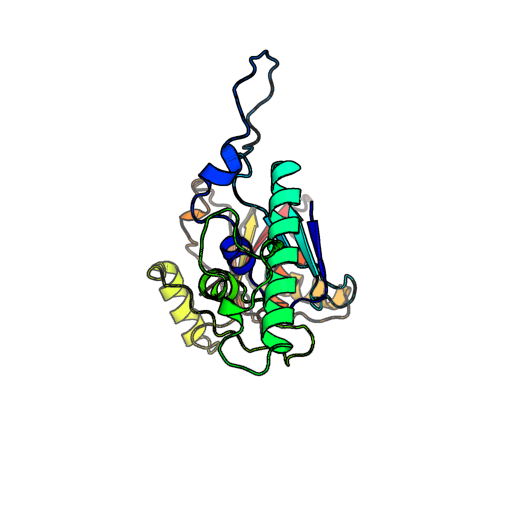1
ATOM 645 C CA . LEU A 1 86 ? -5.581 -4.902 20.493 1.00 84.81 86 LEU A CA 1
ATOM 646 C C . LEU A 1 86 ? -6.169 -6.135 21.197 1.00 84.81 86 LEU A C 1
ATOM 648 O O . LEU A 1 86 ? -7.265 -6.567 20.842 1.00 84.81 86 LEU A O 1
ATOM 652 N N . GLN A 1 87 ? -5.497 -6.656 22.227 1.00 86.25 87 GLN A N 1
ATOM 653 C CA . GLN A 1 87 ? -5.999 -7.764 23.051 1.00 86.25 87 GLN A CA 1
ATOM 654 C C . GLN A 1 87 ? -7.302 -7.398 23.772 1.00 86.25 87 GLN A C 1
ATOM 656 O O . GLN A 1 87 ? -8.255 -8.177 23.751 1.00 86.25 87 GLN A O 1
ATOM 661 N N . ARG A 1 88 ? -7.383 -6.191 24.347 1.00 87.19 88 ARG A N 1
ATOM 662 C CA . ARG A 1 88 ? -8.606 -5.688 24.987 1.00 87.19 88 ARG A CA 1
ATOM 663 C C . ARG A 1 88 ? -9.758 -5.598 23.990 1.00 87.19 88 ARG A C 1
ATOM 665 O O . ARG A 1 88 ? -10.838 -6.109 24.263 1.00 87.19 88 ARG A O 1
ATOM 672 N N . LEU A 1 89 ? -9.530 -5.014 22.813 1.00 85.06 89 LEU A N 1
ATOM 673 C CA . LEU A 1 89 ? -10.555 -4.915 21.769 1.00 85.06 89 LEU A CA 1
ATOM 674 C C . LEU A 1 89 ? -11.015 -6.289 21.271 1.00 85.06 89 LEU A C 1
ATOM 676 O O . LEU A 1 89 ? -12.205 -6.485 21.039 1.00 85.06 89 LEU A O 1
ATOM 680 N N . GLN A 1 90 ? -10.101 -7.254 21.157 1.00 85.50 90 GLN A N 1
ATOM 681 C CA . GLN A 1 90 ? -10.450 -8.634 20.829 1.00 85.50 90 GLN A CA 1
ATOM 682 C C . GLN A 1 90 ? -11.330 -9.275 21.914 1.00 85.50 90 GLN A C 1
ATOM 684 O O . GLN A 1 90 ? -12.293 -9.966 21.583 1.00 85.50 90 GLN A O 1
ATOM 689 N N . ALA A 1 91 ? -11.028 -9.044 23.193 1.00 86.12 91 ALA A N 1
ATOM 690 C CA . ALA A 1 91 ? -11.836 -9.540 24.304 1.00 86.12 91 ALA A CA 1
ATOM 691 C C . ALA A 1 91 ? -13.238 -8.907 24.322 1.00 86.12 91 ALA A C 1
ATOM 693 O O . ALA A 1 91 ? -14.221 -9.628 24.465 1.00 86.12 91 ALA A O 1
ATOM 694 N N . ILE A 1 92 ? -13.348 -7.595 24.077 1.00 86.00 92 ILE A N 1
ATOM 695 C CA . ILE A 1 92 ? -14.640 -6.901 23.939 1.00 86.00 92 ILE A CA 1
ATOM 696 C C . ILE A 1 92 ? -15.439 -7.469 22.757 1.00 86.00 92 ILE A C 1
ATOM 698 O O . ILE A 1 92 ? -16.637 -7.711 22.883 1.00 86.00 92 ILE A O 1
ATOM 702 N N . ALA A 1 93 ? -14.790 -7.714 21.614 1.00 83.75 93 ALA A N 1
ATOM 703 C CA . ALA A 1 93 ? -15.448 -8.287 20.441 1.00 83.75 93 ALA A CA 1
ATOM 704 C C . ALA A 1 93 ? -16.015 -9.685 20.721 1.00 83.75 93 ALA A C 1
ATOM 706 O O . ALA A 1 93 ? -17.136 -9.975 20.316 1.00 83.75 93 ALA A O 1
ATOM 707 N N . ARG A 1 94 ? -15.267 -10.528 21.445 1.00 84.81 94 ARG A N 1
ATOM 708 C CA . ARG A 1 94 ? -15.747 -11.846 21.889 1.00 84.81 94 ARG A CA 1
ATOM 709 C C . ARG A 1 94 ? -16.913 -11.719 22.860 1.00 84.81 94 ARG A C 1
ATOM 711 O O . ARG A 1 94 ? -17.949 -12.320 22.617 1.00 84.81 94 ARG A O 1
ATOM 718 N N . TRP A 1 95 ? -16.790 -10.850 23.864 1.00 85.50 95 TRP A N 1
ATOM 719 C CA . TRP A 1 95 ? -17.863 -10.586 24.825 1.00 85.50 95 TRP A CA 1
ATOM 720 C C . TRP A 1 95 ? -19.166 -10.170 24.137 1.00 85.50 95 TRP A C 1
ATOM 722 O O . TRP A 1 95 ? -20.233 -10.688 24.444 1.00 85.50 95 TRP A O 1
ATOM 732 N N . LYS A 1 96 ? -19.078 -9.277 23.146 1.00 84.00 96 LYS A N 1
ATOM 733 C CA . LYS A 1 96 ? -20.229 -8.861 22.342 1.00 84.00 96 LYS A CA 1
ATOM 734 C C . LYS A 1 96 ? -20.878 -10.024 21.580 1.00 84.00 96 LYS A C 1
ATOM 736 O O . LYS A 1 96 ? -22.089 -10.006 21.398 1.00 84.00 96 LYS A O 1
ATOM 741 N N . CYS A 1 97 ? -20.098 -10.993 21.102 1.00 81.69 97 CYS A N 1
ATOM 742 C CA . CYS A 1 97 ? -20.634 -12.185 20.438 1.00 81.69 97 CYS A CA 1
ATOM 743 C C . CYS A 1 97 ? -21.273 -13.167 21.429 1.00 81.69 97 CYS A C 1
ATOM 745 O O . CYS A 1 97 ? -22.264 -13.806 21.086 1.00 81.69 97 CYS A O 1
ATOM 747 N N . ASP A 1 98 ? -20.709 -13.282 22.632 1.00 81.94 98 ASP A N 1
ATOM 748 C CA . ASP A 1 98 ? -21.162 -14.225 23.657 1.00 81.94 98 ASP A CA 1
ATOM 749 C C . ASP A 1 98 ? -22.430 -13.745 24.373 1.00 81.94 98 ASP A C 1
ATOM 751 O O . ASP A 1 98 ? -23.216 -14.557 24.860 1.00 81.94 98 ASP A O 1
ATOM 755 N N . VAL A 1 99 ? -22.652 -12.429 24.436 1.00 81.12 99 VAL A N 1
ATOM 756 C CA . VAL A 1 99 ? -23.836 -11.841 25.061 1.00 81.12 99 VAL A CA 1
ATOM 757 C C . VAL A 1 99 ? -24.966 -11.714 24.026 1.00 81.12 99 VAL A C 1
ATOM 759 O O . VAL A 1 99 ? -24.905 -10.856 23.146 1.00 81.12 99 VAL A O 1
ATOM 762 N N . PRO A 1 100 ? -26.045 -12.512 24.136 1.00 70.00 100 PRO A N 1
ATOM 763 C CA . PRO A 1 100 ? -27.128 -12.525 23.151 1.00 70.00 100 PRO A CA 1
ATOM 764 C C . PRO A 1 100 ? -28.048 -11.303 23.254 1.00 70.00 100 PRO A C 1
ATOM 766 O O . PRO A 1 100 ? -28.859 -11.057 22.362 1.00 70.00 100 PRO A O 1
ATOM 769 N N . ASN A 1 101 ? -27.961 -10.542 24.350 1.00 69.50 101 ASN A N 1
ATOM 770 C CA . ASN A 1 101 ? -28.743 -9.329 24.521 1.00 69.50 101 ASN A CA 1
ATOM 771 C C . ASN A 1 101 ? -28.009 -8.135 23.888 1.00 69.50 101 ASN A C 1
ATOM 773 O O . ASN A 1 101 ? -26.791 -7.996 23.965 1.00 69.50 101 ASN A O 1
ATOM 777 N N . GLY A 1 102 ? -28.756 -7.215 23.278 1.00 71.06 102 GLY A N 1
ATOM 778 C CA . GLY A 1 102 ? -28.192 -5.970 22.739 1.00 71.06 102 GLY A CA 1
ATOM 779 C C . GLY A 1 102 ? -27.585 -5.035 23.800 1.00 71.06 102 GLY A C 1
ATOM 780 O O . GLY A 1 102 ? -27.211 -3.918 23.463 1.00 71.06 102 GLY A O 1
ATOM 781 N N . LEU A 1 103 ? -27.492 -5.473 25.064 1.00 79.12 103 LEU A N 1
ATOM 782 C CA . LEU A 1 103 ? -27.061 -4.719 26.245 1.00 79.12 103 LEU A CA 1
ATOM 783 C C . LEU A 1 103 ? -25.655 -5.118 26.729 1.00 79.12 103 LEU A C 1
ATOM 785 O O . LEU A 1 103 ? -25.291 -4.844 27.871 1.00 79.12 103 LEU A O 1
ATOM 789 N N . TRP A 1 104 ? -24.849 -5.738 25.865 1.00 81.44 104 TRP A N 1
ATOM 790 C CA . TRP A 1 104 ? -23.484 -6.195 26.158 1.00 81.44 104 TRP A CA 1
ATOM 791 C C . TRP A 1 104 ? -22.547 -5.112 26.730 1.00 81.44 104 TRP A C 1
ATOM 793 O O . TRP A 1 104 ? -21.585 -5.445 27.419 1.00 81.44 104 TRP A O 1
ATOM 803 N N . GLU A 1 105 ? -22.813 -3.826 26.475 1.00 78.50 105 GLU A N 1
ATOM 804 C CA . GLU A 1 105 ? -22.043 -2.713 27.051 1.00 78.50 105 GLU A CA 1
ATOM 805 C C . GLU A 1 105 ? -22.256 -2.562 28.560 1.00 78.50 105 GLU A C 1
ATOM 807 O O . GLU A 1 105 ? -21.305 -2.280 29.286 1.00 78.50 105 GLU A O 1
ATOM 812 N N . ALA A 1 106 ? -23.483 -2.776 29.043 1.00 78.12 106 ALA A N 1
ATOM 813 C CA . ALA A 1 106 ? -23.822 -2.631 30.458 1.00 78.12 106 ALA A CA 1
ATOM 814 C C . ALA A 1 106 ? -23.280 -3.790 31.309 1.00 78.12 106 ALA A C 1
ATOM 816 O O . ALA A 1 106 ? -23.095 -3.644 32.514 1.00 78.12 106 ALA A O 1
ATOM 817 N N . THR A 1 107 ? -23.024 -4.941 30.684 1.00 81.56 107 THR A N 1
ATOM 818 C CA . THR A 1 107 ? -22.487 -6.141 31.337 1.00 81.56 107 THR A CA 1
ATOM 819 C C . THR A 1 107 ? -20.982 -6.300 31.150 1.00 81.56 107 THR A C 1
ATOM 821 O O . THR A 1 107 ? -20.423 -7.319 31.553 1.00 81.56 107 THR A O 1
ATOM 824 N N . LEU A 1 108 ? -20.314 -5.323 30.528 1.00 83.94 108 LEU A N 1
ATOM 825 C CA . LEU A 1 108 ? -18.895 -5.415 30.218 1.00 83.94 108 LEU A CA 1
ATOM 826 C C . LEU A 1 108 ? -18.052 -5.456 31.512 1.00 83.94 108 LEU A C 1
ATOM 828 O O . LEU A 1 108 ? -18.189 -4.573 32.358 1.00 83.94 108 LEU A O 1
ATOM 832 N N . PRO A 1 109 ? -17.150 -6.442 31.675 1.00 85.00 109 PRO A N 1
ATOM 833 C CA . PRO A 1 109 ? -16.248 -6.503 32.818 1.00 85.00 109 PRO A CA 1
ATOM 834 C C . PRO A 1 109 ? -15.387 -5.246 32.979 1.00 85.00 109 PRO A C 1
ATOM 836 O O . PRO A 1 109 ? -14.849 -4.720 32.004 1.00 85.00 109 PRO A O 1
ATOM 839 N N . ALA A 1 110 ? -15.155 -4.837 34.232 1.00 81.94 110 ALA A N 1
ATOM 840 C CA . ALA A 1 110 ? -14.477 -3.578 34.543 1.00 81.94 110 ALA A CA 1
ATOM 841 C C . ALA A 1 110 ? -13.075 -3.438 33.911 1.00 81.94 110 ALA A C 1
ATOM 843 O O . ALA A 1 110 ? -12.672 -2.355 33.496 1.00 81.94 110 ALA A O 1
ATOM 844 N N . HIS A 1 111 ? -12.346 -4.551 33.789 1.00 82.81 111 HIS A N 1
ATOM 845 C CA . HIS A 1 111 ? -11.002 -4.598 33.204 1.00 82.81 111 HIS A CA 1
ATOM 846 C C . HIS A 1 111 ? -10.976 -4.411 31.674 1.00 82.81 111 HIS A C 1
ATOM 848 O O . HIS A 1 111 ? -9.903 -4.232 31.101 1.00 82.81 111 HIS A O 1
ATOM 854 N N . LEU A 1 112 ? -12.132 -4.471 31.002 1.00 83.00 112 LEU A N 1
ATOM 855 C CA . LEU A 1 112 ? -12.258 -4.233 29.561 1.00 83.00 112 LEU A CA 1
ATOM 856 C C . LEU A 1 112 ? -12.649 -2.790 29.231 1.00 83.00 112 LEU A C 1
ATOM 858 O O . LEU A 1 112 ? -12.603 -2.403 28.057 1.00 83.00 112 LEU A O 1
ATOM 862 N N . HIS A 1 113 ? -12.988 -1.975 30.233 1.00 81.75 113 HIS A N 1
ATOM 863 C CA . HIS A 1 113 ? -13.220 -0.556 30.008 1.00 81.75 113 HIS A CA 1
ATOM 864 C C . HIS A 1 113 ? -11.960 0.137 29.494 1.00 81.75 113 HIS A C 1
ATOM 866 O O . HIS A 1 113 ? -10.825 -0.248 29.784 1.00 81.75 113 HIS A O 1
ATOM 872 N N . SER A 1 114 ? -12.180 1.161 28.673 1.00 79.88 114 SER A N 1
ATOM 873 C CA . SER A 1 114 ? -11.093 1.971 28.153 1.00 79.88 114 SER A CA 1
ATOM 874 C C . SER A 1 114 ? -10.419 2.737 29.292 1.00 79.88 114 SER A C 1
ATOM 876 O O . SER A 1 114 ? -11.126 3.388 30.064 1.00 79.88 114 SER A O 1
ATOM 878 N N . PRO A 1 115 ? -9.076 2.748 29.371 1.00 73.50 115 PRO A N 1
ATOM 879 C CA . PRO A 1 115 ? -8.372 3.640 30.290 1.00 73.50 115 PRO A CA 1
ATOM 880 C C . PRO A 1 115 ? -8.619 5.122 29.952 1.00 73.50 115 PRO A C 1
ATOM 882 O O . PRO A 1 115 ? -8.477 5.978 30.815 1.00 73.50 115 PRO A O 1
ATOM 885 N N . GLU A 1 116 ? -9.024 5.423 28.712 1.00 72.50 116 GLU A N 1
ATOM 886 C CA . GLU A 1 116 ? -9.339 6.773 28.228 1.00 72.50 116 GLU A CA 1
ATOM 887 C C . GLU A 1 116 ? -10.818 7.158 28.456 1.00 72.50 116 GLU A C 1
ATOM 889 O O . GLU A 1 116 ? -11.246 8.231 28.038 1.00 72.50 116 GLU A O 1
ATOM 894 N N . GLY A 1 117 ? -11.628 6.286 29.075 1.00 75.62 117 GLY A N 1
ATOM 895 C CA . GLY A 1 117 ? -13.052 6.543 29.337 1.00 75.62 117 GLY A CA 1
ATOM 896 C C . GLY A 1 117 ? -13.948 6.545 28.090 1.00 75.62 117 GLY A C 1
ATOM 897 O O . GLY A 1 117 ? -15.103 6.960 28.155 1.00 75.62 117 GLY A O 1
ATOM 898 N N . VAL A 1 118 ? -13.438 6.087 26.944 1.00 78.69 118 VAL A N 1
ATOM 899 C CA . VAL A 1 118 ? -14.203 6.004 25.693 1.00 78.69 118 VAL A CA 1
ATOM 900 C C . VAL A 1 118 ? -15.208 4.841 25.761 1.00 78.69 118 VAL A C 1
ATOM 902 O O . VAL A 1 118 ? -14.831 3.746 26.193 1.00 78.69 118 VAL A O 1
ATOM 905 N N . PRO A 1 119 ? -16.465 5.025 25.300 1.00 81.44 119 PRO A N 1
ATOM 906 C CA . PRO A 1 119 ? -17.446 3.944 25.224 1.00 81.44 119 PRO A CA 1
ATOM 907 C C . PRO A 1 119 ? -16.941 2.756 24.397 1.00 81.44 119 PRO A C 1
ATOM 909 O O . PRO A 1 119 ? -16.408 2.927 23.295 1.00 81.44 119 PRO A O 1
ATOM 912 N N . ALA A 1 120 ? -17.165 1.537 24.895 1.00 79.81 120 ALA A N 1
ATOM 913 C CA . ALA A 1 120 ? -16.649 0.314 24.281 1.00 79.81 120 ALA A CA 1
ATOM 914 C C . ALA A 1 120 ? -17.149 0.111 22.840 1.00 79.81 120 ALA A C 1
ATOM 916 O O . ALA A 1 120 ? -16.381 -0.328 21.985 1.00 79.81 120 ALA A O 1
ATOM 917 N N . ALA A 1 121 ? -18.396 0.486 22.524 1.00 78.06 121 ALA A N 1
ATOM 918 C CA . ALA A 1 121 ? -18.903 0.426 21.151 1.00 78.06 121 ALA A CA 1
ATOM 919 C C . ALA A 1 121 ? -18.194 1.383 20.196 1.00 78.06 121 ALA A C 1
ATOM 921 O O . ALA A 1 121 ? -17.956 1.030 19.039 1.00 78.06 121 ALA A O 1
ATOM 922 N N . GLN A 1 122 ? -17.824 2.575 20.665 1.00 78.44 122 GLN A N 1
ATOM 923 C CA . GLN A 1 122 ? -17.099 3.531 19.838 1.00 78.44 122 GLN A CA 1
ATOM 924 C C . GLN A 1 122 ? -15.697 3.005 19.517 1.00 78.44 122 GLN A C 1
ATOM 926 O O . GLN A 1 122 ? -15.261 3.076 18.368 1.00 78.44 122 GLN A O 1
ATOM 931 N N . GLU A 1 123 ? -15.008 2.414 20.490 1.00 77.00 123 GLU A N 1
ATOM 932 C CA . GLU A 1 123 ? -13.700 1.806 20.248 1.00 77.00 123 GLU A CA 1
ATOM 933 C C . GLU A 1 123 ? -13.786 0.553 19.368 1.00 77.00 123 GLU A C 1
ATOM 935 O O . GLU A 1 123 ? -12.966 0.373 18.468 1.00 77.00 123 GLU A O 1
ATOM 940 N N . LEU A 1 124 ? -14.812 -0.281 19.565 1.00 76.75 124 LEU A N 1
ATOM 941 C CA . LEU A 1 124 ? -15.061 -1.454 18.731 1.00 76.75 124 LEU A CA 1
ATOM 942 C C . LEU A 1 124 ? -15.393 -1.061 17.284 1.00 76.75 124 LEU A C 1
ATOM 944 O O . LEU A 1 124 ? -14.971 -1.736 16.354 1.00 76.75 124 LEU A O 1
ATOM 948 N N . SER A 1 125 ? -16.095 0.055 17.068 1.00 73.06 125 SER A N 1
ATOM 949 C CA . SER A 1 125 ? -16.371 0.565 15.717 1.00 73.06 125 SER A CA 1
ATOM 950 C C . SER A 1 125 ? -15.097 0.986 14.971 1.00 73.06 125 SER A C 1
ATOM 952 O O . SER A 1 125 ? -15.033 0.885 13.745 1.00 73.06 125 SER A O 1
ATOM 954 N N . ALA A 1 126 ? -14.055 1.400 15.702 1.00 67.06 126 ALA A N 1
ATOM 955 C CA . ALA A 1 126 ? -12.735 1.668 15.135 1.00 67.06 126 ALA A CA 1
ATOM 956 C C . ALA A 1 126 ? -11.960 0.375 14.815 1.00 67.06 126 ALA A C 1
ATOM 958 O O . ALA A 1 126 ? -11.081 0.386 13.949 1.00 67.06 126 ALA A O 1
ATOM 959 N N . LEU A 1 127 ? -12.300 -0.742 15.468 1.00 68.56 127 LEU A N 1
ATOM 960 C CA . LEU A 1 127 ? -11.765 -2.071 15.186 1.00 68.56 127 LEU A CA 1
ATOM 961 C C . LEU A 1 127 ? -12.467 -2.684 13.965 1.00 68.56 127 LEU A C 1
ATOM 963 O O . LEU A 1 127 ? -13.339 -3.541 14.073 1.00 68.56 127 LEU A O 1
ATOM 967 N N . THR A 1 128 ? -12.034 -2.302 12.766 1.00 58.88 128 THR A N 1
ATOM 968 C CA . THR A 1 128 ? -12.393 -3.024 11.535 1.00 58.88 128 THR A CA 1
ATOM 969 C C . THR A 1 128 ? -11.440 -4.207 11.322 1.00 58.88 128 THR A C 1
ATOM 971 O O . THR A 1 128 ? -10.686 -4.243 10.354 1.00 58.88 128 THR A O 1
ATOM 974 N N . VAL A 1 129 ? -11.412 -5.168 12.251 1.00 55.72 129 VAL A N 1
ATOM 975 C CA . VAL A 1 129 ? -10.631 -6.403 12.072 1.00 55.72 129 VAL A CA 1
ATOM 976 C C . VAL A 1 129 ? -11.582 -7.511 11.648 1.00 55.72 129 VAL A C 1
ATOM 978 O O . VAL A 1 129 ? -12.272 -8.122 12.458 1.00 55.72 129 VAL A O 1
ATOM 981 N N . VAL A 1 130 ? -11.631 -7.724 10.336 1.00 52.94 130 VAL A N 1
ATOM 982 C CA . VAL A 1 130 ? -12.382 -8.808 9.703 1.00 52.94 130 VAL A CA 1
ATOM 983 C C . VAL A 1 130 ? -11.762 -10.133 10.140 1.00 52.94 130 VAL A C 1
ATOM 985 O O . VAL A 1 130 ? -10.560 -10.352 9.964 1.00 52.94 130 VAL A O 1
ATOM 988 N N . THR A 1 131 ? -12.580 -10.992 10.746 1.00 52.22 131 THR A N 1
ATOM 989 C CA . THR A 1 131 ? -12.191 -12.342 11.163 1.00 52.22 131 THR A CA 1
ATOM 990 C C . THR A 1 131 ? -11.741 -13.132 9.927 1.00 52.22 131 THR A C 1
ATOM 992 O O . THR A 1 131 ? -12.388 -13.026 8.887 1.00 52.22 131 THR A O 1
ATOM 995 N N . PRO A 1 132 ? -10.678 -13.949 10.002 1.00 50.34 132 PRO A N 1
ATOM 996 C CA . PRO A 1 132 ? -10.148 -14.669 8.839 1.00 50.34 132 PRO A CA 1
ATOM 997 C C . PRO A 1 132 ? -11.130 -15.705 8.267 1.00 50.34 132 PRO A C 1
ATOM 999 O O . PRO A 1 132 ? -10.917 -16.202 7.169 1.00 50.34 132 PRO A O 1
ATOM 1002 N N . SER A 1 133 ? -12.195 -16.034 9.008 1.00 51.25 133 SER A N 1
ATOM 1003 C CA . SER A 1 133 ? -13.291 -16.908 8.583 1.00 51.25 133 SER A CA 1
ATOM 1004 C C . SER A 1 133 ? -14.336 -16.221 7.701 1.00 51.25 133 SER A C 1
ATOM 1006 O O . SER A 1 133 ? -15.147 -16.916 7.092 1.00 51.25 133 SER A O 1
ATOM 1008 N N . GLN A 1 134 ? -14.358 -14.886 7.630 1.00 57.97 134 GLN A N 1
ATOM 1009 C CA . GLN A 1 134 ? -15.242 -14.194 6.697 1.00 57.97 134 GLN A CA 1
ATOM 1010 C C . GLN A 1 134 ? -14.659 -14.272 5.280 1.00 57.97 134 GLN A C 1
ATOM 1012 O O . GLN A 1 134 ? -13.445 -14.118 5.117 1.00 57.97 134 GLN A O 1
ATOM 1017 N N . PRO A 1 135 ? -15.499 -14.497 4.248 1.00 56.16 135 PRO A N 1
ATOM 1018 C CA . PRO A 1 135 ? -15.053 -14.389 2.867 1.00 56.16 135 PRO A CA 1
ATOM 1019 C C . PRO A 1 135 ? -14.454 -13.001 2.652 1.00 56.16 135 PRO A C 1
ATOM 1021 O O . PRO A 1 135 ? -14.916 -12.023 3.244 1.00 56.16 135 PRO A O 1
ATOM 1024 N N . ASP A 1 136 ? -13.401 -12.941 1.841 1.00 56.12 136 ASP A N 1
ATOM 1025 C CA . ASP A 1 136 ? -12.579 -11.749 1.679 1.00 56.12 136 ASP A CA 1
ATOM 1026 C C . ASP A 1 136 ? -13.472 -10.561 1.289 1.00 56.12 136 ASP A C 1
ATOM 1028 O O . ASP A 1 136 ? -14.016 -10.494 0.185 1.00 56.12 136 ASP A O 1
ATOM 1032 N N . ILE A 1 137 ? -13.718 -9.658 2.244 1.00 57.59 137 ILE A N 1
ATOM 1033 C CA . ILE A 1 137 ? -14.670 -8.569 2.039 1.00 57.59 137 ILE A CA 1
ATOM 1034 C C . ILE A 1 137 ? -14.084 -7.677 0.950 1.00 57.59 137 ILE A C 1
ATOM 1036 O O . ILE A 1 137 ? -12.984 -7.139 1.107 1.00 57.59 137 ILE A O 1
ATOM 1040 N N . MET A 1 138 ? -14.816 -7.500 -0.152 1.00 53.44 138 MET A N 1
ATOM 1041 C CA . MET A 1 138 ? -14.446 -6.543 -1.190 1.00 53.44 138 MET A CA 1
ATOM 1042 C C . MET A 1 138 ? -14.572 -5.119 -0.643 1.00 53.44 138 MET A C 1
ATOM 1044 O O . MET A 1 138 ? -15.620 -4.476 -0.723 1.00 53.44 138 MET A O 1
ATOM 1048 N N . ILE A 1 139 ? -13.481 -4.605 -0.079 1.00 58.25 139 ILE A N 1
ATOM 1049 C CA . ILE A 1 139 ? -13.401 -3.219 0.373 1.00 58.25 139 ILE A CA 1
ATOM 1050 C C . ILE A 1 139 ? -13.204 -2.330 -0.860 1.00 58.25 139 ILE A C 1
ATOM 1052 O O . ILE A 1 139 ? -12.094 -2.193 -1.376 1.00 58.25 139 ILE A O 1
ATOM 1056 N N . LYS A 1 140 ? -14.275 -1.671 -1.317 1.00 49.66 140 LYS A N 1
ATOM 1057 C CA . LYS A 1 140 ? -14.181 -0.601 -2.322 1.00 49.66 140 LYS A CA 1
ATOM 1058 C C . LYS A 1 140 ? -13.561 0.639 -1.680 1.00 49.66 140 LYS A C 1
ATOM 1060 O O . LYS A 1 140 ? -14.248 1.449 -1.061 1.00 49.66 140 LYS A O 1
ATOM 1065 N N . ARG A 1 141 ? -12.244 0.790 -1.805 1.00 54.97 141 ARG A N 1
ATOM 1066 C CA . ARG A 1 141 ? -11.536 1.990 -1.347 1.00 54.97 141 ARG A CA 1
ATOM 1067 C C . ARG A 1 141 ? -11.588 3.060 -2.430 1.00 54.97 141 ARG A C 1
ATOM 1069 O O . ARG A 1 141 ? -11.110 2.848 -3.538 1.00 54.97 141 ARG A O 1
ATOM 1076 N N . LYS A 1 142 ? -12.125 4.231 -2.092 1.00 41.75 142 LYS A N 1
ATOM 1077 C CA . LYS A 1 142 ? -12.029 5.440 -2.913 1.00 41.75 142 LYS A CA 1
ATOM 1078 C C . LYS A 1 142 ? -11.089 6.403 -2.201 1.00 41.75 142 LYS A C 1
ATOM 1080 O O . LYS A 1 142 ? -11.415 6.894 -1.123 1.00 41.75 142 LYS A O 1
ATOM 1085 N N . ARG A 1 143 ? -9.908 6.648 -2.769 1.00 44.94 143 ARG A N 1
ATOM 1086 C CA . ARG A 1 143 ? -9.043 7.740 -2.310 1.00 44.94 143 ARG A CA 1
ATOM 1087 C C . ARG A 1 143 ? -9.806 9.043 -2.548 1.00 44.94 143 ARG A C 1
ATOM 1089 O O . ARG A 1 143 ? -10.330 9.241 -3.643 1.00 44.94 143 ARG A O 1
ATOM 1096 N N . THR A 1 144 ? -9.918 9.899 -1.537 1.00 39.34 144 THR A N 1
ATOM 1097 C CA . THR A 1 144 ? -10.451 11.252 -1.723 1.00 39.34 144 THR A CA 1
ATOM 1098 C C . THR A 1 144 ? -9.502 11.948 -2.689 1.00 39.34 144 THR A C 1
ATOM 1100 O O . THR A 1 144 ? -8.326 12.136 -2.388 1.00 39.34 144 THR A O 1
ATOM 1103 N N . THR A 1 145 ? -9.973 12.152 -3.912 1.00 44.03 145 THR A N 1
ATOM 1104 C CA . THR A 1 145 ? -9.154 12.533 -5.058 1.00 44.03 145 THR A CA 1
ATOM 1105 C C . THR A 1 145 ? -8.639 13.951 -4.872 1.00 44.03 145 THR A C 1
ATOM 1107 O O . THR A 1 145 ? -9.397 14.907 -5.047 1.00 44.03 145 THR A O 1
ATOM 1110 N N . ASP A 1 146 ? -7.343 14.092 -4.601 1.00 53.34 146 ASP A N 1
ATOM 1111 C CA . ASP A 1 146 ? -6.610 15.239 -5.125 1.00 53.34 146 ASP A CA 1
ATOM 1112 C C . ASP A 1 146 ? -6.838 15.248 -6.641 1.00 53.34 146 ASP A C 1
ATOM 1114 O O . ASP A 1 146 ? -6.811 14.195 -7.287 1.00 53.34 146 ASP A O 1
ATOM 1118 N N . LYS A 1 147 ? -7.168 16.411 -7.211 1.00 58.47 147 LYS A N 1
ATOM 1119 C CA . LYS A 1 147 ? -7.432 16.529 -8.651 1.00 58.47 147 LYS A CA 1
ATOM 1120 C C . LYS A 1 147 ? -6.247 15.910 -9.414 1.00 58.47 147 LYS A C 1
ATOM 1122 O O . LYS A 1 147 ? -5.114 16.301 -9.128 1.00 58.47 147 LYS A O 1
ATOM 1127 N N . PRO A 1 148 ? -6.482 14.983 -10.367 1.00 63.72 148 PRO A N 1
ATOM 1128 C CA . PRO A 1 148 ? -5.396 14.349 -11.100 1.00 63.72 148 PRO A CA 1
ATOM 1129 C C . PRO A 1 148 ? -4.573 15.429 -11.791 1.00 63.72 148 PRO A C 1
ATOM 1131 O O . PRO A 1 148 ? -5.128 16.373 -12.370 1.00 63.72 148 PRO A O 1
ATOM 1134 N N . ALA A 1 149 ? -3.253 15.314 -11.680 1.00 69.62 149 ALA A N 1
ATOM 1135 C CA . ALA A 1 149 ? -2.341 16.287 -12.256 1.00 69.62 149 ALA A CA 1
ATOM 1136 C C . ALA A 1 149 ? -2.542 16.349 -13.781 1.00 69.62 149 ALA A C 1
ATOM 1138 O O . ALA A 1 149 ? -2.895 15.350 -14.405 1.00 69.62 149 ALA A O 1
ATOM 1139 N N . ALA A 1 150 ? -2.307 17.509 -14.402 1.00 71.44 150 ALA A N 1
ATOM 1140 C CA . ALA A 1 150 ? -2.571 17.711 -15.834 1.00 71.44 150 ALA A CA 1
ATOM 1141 C C . ALA A 1 150 ? -1.905 16.649 -16.736 1.00 71.44 150 ALA A C 1
ATOM 1143 O O . ALA A 1 150 ? -2.512 16.195 -17.701 1.00 71.44 150 ALA A O 1
ATOM 1144 N N . TRP A 1 151 ? -0.704 16.185 -16.374 1.00 73.44 151 TRP A N 1
ATOM 1145 C CA . TRP A 1 151 ? 0.007 15.122 -17.092 1.00 73.44 151 TRP A CA 1
ATOM 1146 C C . TRP A 1 151 ? -0.675 13.747 -16.977 1.00 73.44 151 TRP A C 1
ATOM 1148 O O . TRP A 1 151 ? -0.643 12.982 -17.933 1.00 73.44 151 TRP A O 1
ATOM 1158 N N . GLN A 1 152 ? -1.332 13.440 -15.849 1.00 75.06 152 GLN A N 1
ATOM 1159 C CA . GLN A 1 152 ? -2.074 12.184 -15.683 1.00 75.06 152 GLN A CA 1
ATOM 1160 C C . GLN A 1 152 ? -3.291 12.148 -16.603 1.00 75.06 152 GLN A C 1
ATOM 1162 O O . GLN A 1 152 ? -3.607 11.095 -17.133 1.00 75.06 152 GLN A O 1
ATOM 1167 N N . ARG A 1 153 ? -3.946 13.293 -16.836 1.00 77.25 153 ARG A N 1
ATOM 1168 C CA . ARG A 1 153 ? -5.070 13.383 -17.784 1.00 77.25 153 ARG A CA 1
ATOM 1169 C C . ARG A 1 153 ? -4.624 13.167 -19.226 1.00 77.25 153 ARG A C 1
ATOM 1171 O O . ARG A 1 153 ? -5.307 12.470 -19.961 1.00 77.25 153 ARG A O 1
ATOM 1178 N N . LEU A 1 154 ? -3.480 13.736 -19.610 1.00 77.31 154 LEU A N 1
ATOM 1179 C CA . LEU A 1 154 ? -2.901 13.519 -20.939 1.00 77.31 154 LEU A CA 1
ATOM 1180 C C . LEU A 1 154 ? -2.529 12.049 -21.144 1.00 77.31 154 LEU A C 1
ATOM 1182 O O . LEU A 1 154 ? -2.878 11.470 -22.166 1.00 77.31 154 LEU A O 1
ATOM 1186 N N . LEU A 1 155 ? -1.892 11.431 -20.144 1.00 80.38 155 LEU A N 1
ATOM 1187 C CA . LEU A 1 155 ? -1.593 10.002 -20.169 1.00 80.38 155 LEU A CA 1
ATOM 1188 C C . LEU A 1 155 ? -2.874 9.169 -20.263 1.00 80.38 155 LEU A C 1
ATOM 1190 O O . LEU A 1 155 ? -2.947 8.252 -21.069 1.00 80.38 155 LEU A O 1
ATOM 1194 N N . GLN A 1 156 ? -3.900 9.513 -19.482 1.00 81.88 156 GLN A N 1
ATOM 1195 C CA . GLN A 1 156 ? -5.195 8.840 -19.538 1.00 81.88 156 GLN A CA 1
ATOM 1196 C C . GLN A 1 156 ? -5.799 8.900 -20.942 1.00 81.88 156 GLN A C 1
ATOM 1198 O O . GLN A 1 156 ? -6.204 7.877 -21.477 1.00 81.88 156 GLN A O 1
ATOM 1203 N N . GLN A 1 157 ? -5.799 10.079 -21.561 1.00 81.19 157 GLN A N 1
ATOM 1204 C CA . GLN A 1 157 ? -6.318 10.269 -22.910 1.00 81.19 157 GLN A CA 1
ATOM 1205 C C . GLN A 1 157 ? -5.527 9.461 -23.950 1.00 81.19 157 GLN A C 1
ATOM 1207 O O . GLN A 1 157 ? -6.124 8.883 -24.857 1.00 81.19 157 GLN A O 1
ATOM 1212 N N . GLN A 1 158 ? -4.199 9.382 -23.819 1.00 80.81 158 GLN A N 1
ATOM 1213 C CA . GLN A 1 158 ? -3.372 8.552 -24.699 1.00 80.81 158 GLN A CA 1
ATOM 1214 C C . GLN A 1 158 ? -3.682 7.061 -24.533 1.00 80.81 158 GLN A C 1
ATOM 1216 O O . GLN A 1 158 ? -3.836 6.359 -25.528 1.00 80.81 158 GLN A O 1
ATOM 1221 N N . LEU A 1 159 ? -3.847 6.592 -23.295 1.00 82.25 159 LEU A N 1
ATOM 1222 C CA . LEU A 1 159 ? -4.179 5.197 -22.999 1.00 82.25 159 LEU A CA 1
ATOM 1223 C C . LEU A 1 159 ? -5.589 4.813 -23.456 1.00 82.25 159 LEU A C 1
ATOM 1225 O O . LEU A 1 159 ? -5.792 3.711 -23.963 1.00 82.25 159 LEU A O 1
ATOM 1229 N N . GLU A 1 160 ? -6.551 5.726 -23.328 1.00 84.88 160 GLU A N 1
ATOM 1230 C CA . GLU A 1 160 ? -7.906 5.551 -23.856 1.00 84.88 160 GLU A CA 1
ATOM 1231 C C . GLU A 1 160 ? -7.898 5.493 -25.389 1.00 84.88 160 GLU A C 1
ATOM 1233 O O . GLU A 1 160 ? -8.548 4.624 -25.966 1.00 84.88 160 GLU A O 1
ATOM 1238 N N . THR A 1 161 ? -7.108 6.351 -26.046 1.00 81.50 161 THR A N 1
ATOM 1239 C CA . THR A 1 161 ? -6.938 6.341 -27.513 1.00 81.50 161 THR A CA 1
ATOM 1240 C C . THR A 1 161 ? -6.296 5.038 -27.997 1.00 81.50 161 THR A C 1
ATOM 1242 O O . THR A 1 161 ? -6.668 4.525 -29.048 1.00 81.50 161 THR A O 1
ATOM 1245 N N . ALA A 1 162 ? -5.375 4.474 -27.214 1.00 79.25 162 ALA A N 1
ATOM 1246 C CA . ALA A 1 162 ? -4.746 3.180 -27.476 1.00 79.25 162 ALA A CA 1
ATOM 1247 C C . ALA A 1 162 ? -5.641 1.969 -27.125 1.00 79.25 162 ALA A C 1
ATOM 1249 O O . ALA A 1 162 ? -5.258 0.831 -27.374 1.00 79.25 162 ALA A O 1
ATOM 1250 N N . GLY A 1 163 ? -6.840 2.185 -26.566 1.00 82.19 163 GLY A N 1
ATOM 1251 C CA . GLY A 1 163 ? -7.810 1.120 -26.287 1.00 82.19 163 GLY A CA 1
ATOM 1252 C C . GLY A 1 163 ? -7.646 0.409 -24.938 1.00 82.19 163 GLY A C 1
ATOM 1253 O O . GLY A 1 163 ? -8.336 -0.575 -24.686 1.00 82.19 163 GLY A O 1
ATOM 1254 N N . HIS A 1 164 ? -6.798 0.908 -24.032 1.00 77.44 164 HIS A N 1
ATOM 1255 C CA . HIS A 1 164 ? -6.533 0.276 -22.728 1.00 77.44 164 HIS A CA 1
ATOM 1256 C C . HIS A 1 164 ? -7.537 0.658 -21.620 1.00 77.44 164 HIS A C 1
ATOM 1258 O O . HIS A 1 164 ? -7.418 0.218 -20.477 1.00 77.44 164 HIS A O 1
ATOM 1264 N N . GLY A 1 165 ? -8.552 1.465 -21.943 1.00 78.81 165 GLY A N 1
ATOM 1265 C CA . GLY A 1 165 ? -9.599 1.887 -21.011 1.00 78.81 165 GLY A CA 1
ATOM 1266 C C . GLY A 1 165 ? -9.224 3.095 -20.146 1.00 78.81 165 GLY A C 1
ATOM 1267 O O . GLY A 1 165 ? -8.178 3.715 -20.305 1.00 78.81 165 GLY A O 1
ATOM 1268 N N . THR A 1 166 ? -10.117 3.455 -19.219 1.00 71.94 166 THR A N 1
ATOM 1269 C CA . THR A 1 166 ? -10.049 4.721 -18.464 1.00 71.94 166 THR A CA 1
ATOM 1270 C C . THR A 1 166 ? -8.983 4.743 -17.371 1.00 71.94 166 THR A C 1
ATOM 1272 O O . THR A 1 166 ? -8.476 5.814 -17.053 1.00 71.94 166 THR A O 1
ATOM 1275 N N . LYS A 1 167 ? -8.673 3.608 -16.733 1.00 77.75 167 LYS A N 1
ATOM 1276 C CA . LYS A 1 167 ? -7.708 3.520 -15.616 1.00 77.75 167 LYS A CA 1
ATOM 1277 C C . LYS A 1 167 ? -7.012 2.152 -15.570 1.00 77.75 167 LYS A C 1
ATOM 1279 O O . LYS A 1 167 ? -7.194 1.416 -14.596 1.00 77.75 167 LYS A O 1
ATOM 1284 N N . PRO A 1 168 ? -6.263 1.769 -16.614 1.00 81.69 168 PRO A N 1
ATOM 1285 C CA . PRO A 1 168 ? -5.576 0.485 -16.617 1.00 81.69 168 PRO A CA 1
ATOM 1286 C C . PRO A 1 168 ? -4.452 0.455 -15.568 1.00 81.69 168 PRO A C 1
ATOM 1288 O O . PRO A 1 168 ? -3.896 1.502 -15.243 1.00 81.69 168 PRO A O 1
ATOM 1291 N N . PRO A 1 169 ? -4.067 -0.704 -15.019 1.00 82.44 169 PRO A N 1
ATOM 1292 C CA . PRO A 1 169 ? -2.885 -0.775 -14.171 1.00 82.44 169 PRO A CA 1
ATOM 1293 C C . PRO A 1 169 ? -1.648 -0.406 -15.002 1.00 82.44 169 PRO A C 1
ATOM 1295 O O . PRO A 1 169 ? -1.317 -1.075 -15.973 1.00 82.44 169 PRO A O 1
ATOM 1298 N N . THR A 1 170 ? -0.983 0.698 -14.658 1.00 85.75 170 THR A N 1
ATOM 1299 C CA . THR A 1 170 ? 0.112 1.266 -15.462 1.00 85.75 170 THR A CA 1
ATOM 1300 C C . THR A 1 170 ? 1.367 1.419 -14.623 1.00 85.75 170 THR A C 1
ATOM 1302 O O . THR A 1 170 ? 1.317 1.775 -13.444 1.00 85.75 170 THR A O 1
ATOM 1305 N N . VAL A 1 171 ? 2.514 1.191 -15.243 1.00 86.62 171 VAL A N 1
ATOM 1306 C CA . VAL A 1 171 ? 3.833 1.374 -14.657 1.00 86.62 171 VAL A CA 1
ATOM 1307 C C . VAL A 1 171 ? 4.591 2.429 -15.452 1.00 86.62 171 VAL A C 1
ATOM 1309 O O . VAL A 1 171 ? 4.617 2.394 -16.676 1.00 86.62 171 VAL A O 1
ATOM 1312 N N . ILE A 1 172 ? 5.219 3.372 -14.757 1.00 86.56 172 ILE A N 1
ATOM 1313 C CA . ILE A 1 172 ? 6.149 4.326 -15.357 1.00 86.56 172 ILE A CA 1
ATOM 1314 C C . ILE A 1 172 ? 7.555 3.760 -15.206 1.00 86.56 172 ILE A C 1
ATOM 1316 O O . ILE A 1 172 ? 8.000 3.497 -14.085 1.00 86.56 172 ILE A O 1
ATOM 1320 N N . LEU A 1 173 ? 8.244 3.593 -16.329 1.00 85.94 173 LEU A N 1
ATOM 1321 C CA . LEU A 1 173 ? 9.638 3.186 -16.398 1.00 85.94 173 LEU A CA 1
ATOM 1322 C C . LEU A 1 173 ? 10.479 4.369 -16.878 1.00 85.94 173 LEU A C 1
ATOM 1324 O O . LEU A 1 173 ? 10.220 4.948 -17.929 1.00 85.94 173 LEU A O 1
ATOM 1328 N N . GLU A 1 174 ? 11.490 4.734 -16.099 1.00 84.69 174 GLU A N 1
ATOM 1329 C CA . GLU A 1 174 ? 12.490 5.737 -16.453 1.00 84.69 174 GLU A CA 1
ATOM 1330 C C . GLU A 1 174 ? 13.842 5.048 -16.659 1.00 84.69 174 GLU A C 1
ATOM 1332 O O . GLU A 1 174 ? 14.253 4.247 -15.821 1.00 84.69 174 GLU A O 1
ATOM 1337 N N . THR A 1 175 ? 14.562 5.367 -17.731 1.00 81.06 175 THR A N 1
ATOM 1338 C CA . THR A 1 175 ? 15.919 4.852 -17.974 1.00 81.06 175 THR A CA 1
ATOM 1339 C C . THR A 1 175 ? 16.944 5.965 -17.840 1.00 81.06 175 THR A C 1
ATOM 1341 O O . THR A 1 175 ? 16.795 7.016 -18.464 1.00 81.06 175 THR A O 1
ATOM 1344 N N . ILE A 1 176 ? 17.992 5.724 -17.049 1.00 78.94 176 ILE A N 1
ATOM 1345 C CA . ILE A 1 176 ? 19.041 6.698 -16.729 1.00 78.94 176 ILE A CA 1
ATOM 1346 C C . ILE A 1 176 ? 20.420 6.031 -16.870 1.00 78.94 176 ILE A C 1
ATOM 1348 O O . ILE A 1 176 ? 20.632 5.010 -16.221 1.00 78.94 176 ILE A O 1
ATOM 1352 N N . PRO A 1 177 ? 21.406 6.584 -17.597 1.00 66.12 177 PRO A N 1
ATOM 1353 C CA . PRO A 1 177 ? 21.340 7.708 -18.527 1.00 66.12 177 PRO A CA 1
ATOM 1354 C C . PRO A 1 177 ? 21.138 7.253 -19.988 1.00 66.12 177 PRO A C 1
ATOM 1356 O O . PRO A 1 177 ? 21.513 6.147 -20.371 1.00 66.12 177 PRO A O 1
ATOM 1359 N N . GLY A 1 178 ? 20.623 8.148 -20.827 1.00 68.31 178 GLY A N 1
ATOM 1360 C CA . GLY A 1 178 ? 20.580 8.018 -22.283 1.00 68.31 178 GLY A CA 1
ATOM 1361 C C . GLY A 1 178 ? 19.173 7.967 -22.881 1.00 68.31 178 GLY A C 1
ATOM 1362 O O . GLY A 1 178 ? 18.179 7.668 -22.209 1.00 68.31 178 GLY A O 1
ATOM 1363 N N . ARG A 1 179 ? 19.105 8.261 -24.187 1.00 68.88 179 ARG A N 1
ATOM 1364 C CA . ARG A 1 179 ? 17.899 8.050 -24.988 1.00 68.88 179 ARG A CA 1
ATOM 1365 C C . ARG A 1 179 ? 17.763 6.555 -25.269 1.00 68.88 179 ARG A C 1
ATOM 1367 O O . ARG A 1 179 ? 18.667 5.954 -25.844 1.00 68.88 179 ARG A O 1
ATOM 1374 N N . MET A 1 180 ? 16.664 5.955 -24.833 1.00 74.69 180 MET A N 1
ATOM 1375 C CA . MET A 1 180 ? 16.307 4.585 -25.186 1.00 74.69 180 MET A CA 1
ATOM 1376 C C . MET A 1 180 ? 15.171 4.634 -26.204 1.00 74.69 180 MET A C 1
ATOM 1378 O O . MET A 1 180 ? 14.306 5.505 -26.116 1.00 74.69 180 MET A O 1
ATOM 1382 N N . GLN A 1 181 ? 15.212 3.745 -27.191 1.00 79.94 181 GLN A N 1
ATOM 1383 C CA . GLN A 1 181 ? 14.119 3.567 -28.143 1.00 79.94 181 GLN A CA 1
ATOM 1384 C C . GLN A 1 181 ? 13.100 2.571 -27.585 1.00 79.94 181 GLN A C 1
ATOM 1386 O O . GLN A 1 181 ? 13.441 1.715 -26.763 1.00 79.94 181 GLN A O 1
ATOM 1391 N N . GLU A 1 182 ? 11.854 2.701 -28.025 1.00 81.19 182 GLU A N 1
ATOM 1392 C CA . GLU A 1 182 ? 10.749 1.838 -27.608 1.00 81.19 182 GLU A CA 1
ATOM 1393 C C . GLU A 1 182 ? 10.987 0.382 -28.022 1.00 81.19 182 GLU A C 1
ATOM 1395 O O . GLU A 1 182 ? 10.820 -0.518 -27.196 1.00 81.19 182 GLU A O 1
ATOM 1400 N N . GLU A 1 183 ? 11.476 0.136 -29.246 1.00 81.56 183 GLU A N 1
ATOM 1401 C CA . GLU A 1 183 ? 11.714 -1.231 -29.720 1.00 81.56 183 GLU A CA 1
ATOM 1402 C C . GLU A 1 183 ? 12.817 -1.934 -28.925 1.00 81.56 183 GLU A C 1
ATOM 1404 O O . GLU A 1 183 ? 12.702 -3.119 -28.615 1.00 81.56 183 GLU A O 1
ATOM 1409 N N . ALA A 1 184 ? 13.863 -1.195 -28.544 1.00 81.88 184 ALA A N 1
ATOM 1410 C CA . ALA A 1 184 ? 14.937 -1.725 -27.712 1.00 81.88 184 ALA A CA 1
ATOM 1411 C C . ALA A 1 184 ? 14.427 -2.107 -26.314 1.00 81.88 184 ALA A C 1
ATOM 1413 O O . ALA A 1 184 ? 14.822 -3.136 -25.772 1.00 81.88 184 ALA A O 1
ATOM 1414 N N . LEU A 1 185 ? 13.536 -1.300 -25.724 1.00 85.06 185 LEU A N 1
ATOM 1415 C CA . LEU A 1 185 ? 12.962 -1.598 -24.410 1.00 85.06 185 LEU A CA 1
ATOM 1416 C C . LEU A 1 185 ? 12.039 -2.814 -24.472 1.00 85.06 185 LEU A C 1
ATOM 1418 O O . LEU A 1 185 ? 12.105 -3.666 -23.587 1.00 85.06 185 LEU A O 1
ATOM 1422 N N . ARG A 1 186 ? 11.228 -2.922 -25.526 1.00 85.75 186 ARG A N 1
ATOM 1423 C CA . ARG A 1 186 ? 10.392 -4.099 -25.769 1.00 85.75 186 ARG A CA 1
ATOM 1424 C C . ARG A 1 186 ? 11.231 -5.370 -25.881 1.00 85.75 186 ARG A C 1
ATOM 1426 O O . ARG A 1 186 ? 10.941 -6.336 -25.182 1.00 85.75 186 ARG A O 1
ATOM 1433 N N . GLY A 1 187 ? 12.305 -5.342 -26.671 1.00 84.06 187 GLY A N 1
ATOM 1434 C CA . GLY A 1 187 ? 13.203 -6.489 -26.820 1.00 84.06 187 GLY A CA 1
ATOM 1435 C C . GLY A 1 187 ? 13.817 -6.948 -25.493 1.00 84.06 187 GLY A C 1
ATOM 1436 O O . GLY A 1 187 ? 13.875 -8.143 -25.222 1.00 84.06 187 GLY A O 1
ATOM 1437 N N . GLU A 1 188 ? 14.209 -6.016 -24.621 1.00 86.06 188 GLU A N 1
ATOM 1438 C CA . GLU A 1 188 ? 14.729 -6.338 -23.282 1.00 86.06 188 GLU A CA 1
ATOM 1439 C C . GLU A 1 188 ? 13.655 -6.936 -22.355 1.00 86.06 188 GLU A C 1
ATOM 1441 O O . GLU A 1 188 ? 13.946 -7.830 -21.557 1.00 86.06 188 GLU A O 1
ATOM 1446 N N . ILE A 1 189 ? 12.409 -6.460 -22.452 1.00 86.81 189 ILE A N 1
ATOM 1447 C CA . ILE A 1 189 ? 11.276 -7.006 -21.691 1.00 86.81 189 ILE A CA 1
ATOM 1448 C C . ILE A 1 189 ? 10.979 -8.440 -22.134 1.00 86.81 189 ILE A C 1
ATOM 1450 O O . ILE A 1 189 ? 10.887 -9.337 -21.294 1.00 86.81 189 ILE A O 1
ATOM 1454 N N . GLU A 1 190 ? 10.896 -8.677 -23.440 1.00 86.50 190 GLU A N 1
ATOM 1455 C CA . GLU A 1 190 ? 10.663 -10.005 -24.010 1.00 86.50 190 GLU A CA 1
ATOM 1456 C C . GLU A 1 190 ? 11.804 -10.977 -23.684 1.00 86.50 190 GLU A C 1
ATOM 1458 O O . GLU A 1 190 ? 11.551 -12.101 -23.243 1.00 86.50 190 GLU A O 1
ATOM 1463 N N . ALA A 1 191 ? 13.059 -10.537 -23.823 1.00 84.44 191 ALA A N 1
ATOM 1464 C CA . ALA A 1 191 ? 14.232 -11.342 -23.493 1.00 84.44 191 ALA A CA 1
ATOM 1465 C C . ALA A 1 191 ? 14.268 -11.724 -22.006 1.00 84.44 191 ALA A C 1
ATOM 1467 O O . ALA A 1 191 ? 14.591 -12.864 -21.666 1.00 84.44 191 ALA A O 1
ATOM 1468 N N . ASP A 1 192 ? 13.893 -10.806 -21.109 1.00 85.31 192 ASP A N 1
ATOM 1469 C CA . ASP A 1 192 ? 13.779 -11.102 -19.681 1.00 85.31 192 ASP A CA 1
ATOM 1470 C C . ASP A 1 192 ? 12.670 -12.113 -19.374 1.00 85.31 192 ASP A C 1
ATOM 1472 O O . ASP A 1 192 ? 12.869 -13.002 -18.544 1.00 85.31 192 ASP A O 1
ATOM 1476 N N . GLY A 1 193 ? 11.517 -11.995 -20.038 1.00 83.12 193 GLY A N 1
ATOM 1477 C CA . GLY A 1 193 ? 10.435 -12.968 -19.904 1.00 83.12 193 GLY A CA 1
ATOM 1478 C C . GLY A 1 193 ? 10.867 -14.361 -20.375 1.00 83.12 193 GLY A C 1
ATOM 1479 O O . GLY A 1 193 ? 10.713 -15.352 -19.656 1.00 83.12 193 GLY A O 1
ATOM 1480 N N . ALA A 1 194 ? 11.524 -14.432 -21.536 1.00 85.06 194 ALA A N 1
ATOM 1481 C CA . ALA A 1 194 ? 12.065 -15.671 -22.089 1.00 85.06 194 ALA A CA 1
ATOM 1482 C C . ALA A 1 194 ? 13.130 -16.307 -21.179 1.00 85.06 194 ALA A C 1
ATOM 1484 O O . ALA A 1 194 ? 13.088 -17.513 -20.934 1.00 85.06 194 ALA A O 1
ATOM 1485 N N . GLN A 1 195 ? 14.042 -15.510 -20.610 1.00 83.44 195 GLN A N 1
ATOM 1486 C CA . GLN A 1 195 ? 15.070 -15.996 -19.681 1.00 83.44 195 GLN A CA 1
ATOM 1487 C C . GLN A 1 195 ? 14.468 -16.620 -18.412 1.00 83.44 195 GLN A C 1
ATOM 1489 O O . GLN A 1 195 ? 15.059 -17.523 -17.817 1.00 83.44 195 GLN A O 1
ATOM 1494 N N . ARG A 1 196 ? 13.298 -16.140 -17.985 1.00 78.44 196 ARG A N 1
ATOM 1495 C CA . ARG A 1 196 ? 12.585 -16.628 -16.796 1.00 78.44 196 ARG A CA 1
ATOM 1496 C C . ARG A 1 196 ? 11.635 -17.784 -17.094 1.00 78.44 196 ARG A C 1
ATOM 1498 O O . ARG A 1 196 ? 11.159 -18.411 -16.152 1.00 78.44 196 ARG A O 1
ATOM 1505 N N . GLY A 1 197 ? 11.368 -18.058 -18.370 1.00 80.19 197 GLY A N 1
ATOM 1506 C CA . GLY A 1 197 ? 10.339 -19.005 -18.794 1.00 80.19 197 GLY A CA 1
ATOM 1507 C C . GLY A 1 197 ? 8.915 -18.516 -18.513 1.00 80.19 197 GLY A C 1
ATOM 1508 O O . GLY A 1 197 ? 8.008 -19.337 -18.419 1.00 80.19 197 GLY A O 1
ATOM 1509 N N . GLU A 1 198 ? 8.714 -17.206 -18.349 1.00 81.19 198 GLU A N 1
ATOM 1510 C CA . GLU A 1 198 ? 7.407 -16.613 -18.063 1.00 81.19 198 GLU A CA 1
ATOM 1511 C C . GLU A 1 198 ? 7.298 -15.255 -18.762 1.00 81.19 198 GLU A C 1
ATOM 1513 O O . GLU A 1 198 ? 8.071 -14.340 -18.470 1.00 81.19 198 GLU A O 1
ATOM 1518 N N . SER A 1 199 ? 6.366 -15.135 -19.709 1.00 84.50 199 SER A N 1
ATOM 1519 C CA . SER A 1 199 ? 6.118 -13.887 -20.432 1.00 84.50 199 SER A CA 1
ATOM 1520 C C . SER A 1 199 ? 5.564 -12.815 -19.499 1.00 84.50 199 SER A C 1
ATOM 1522 O O . SER A 1 199 ? 4.844 -13.114 -18.549 1.00 84.50 199 SER A O 1
ATOM 1524 N N . TRP A 1 200 ? 5.912 -11.562 -19.777 1.00 85.81 200 TRP A N 1
ATOM 1525 C CA . TRP A 1 200 ? 5.300 -10.418 -19.116 1.00 85.81 200 TRP A CA 1
ATOM 1526 C C . TRP A 1 200 ? 3.962 -10.106 -19.782 1.00 85.81 200 TRP A C 1
ATOM 1528 O O . TRP A 1 200 ? 3.929 -9.872 -20.990 1.00 85.81 200 TRP A O 1
ATOM 1538 N N . ASP A 1 201 ? 2.890 -10.029 -18.997 1.00 84.06 201 ASP A N 1
ATOM 1539 C CA . ASP A 1 201 ? 1.559 -9.658 -19.496 1.00 84.06 201 ASP A CA 1
ATOM 1540 C C . ASP A 1 201 ? 1.426 -8.124 -19.533 1.00 84.06 201 ASP A C 1
ATOM 1542 O O . ASP A 1 201 ? 0.674 -7.486 -18.781 1.00 84.06 201 ASP A O 1
ATOM 1546 N N . VAL A 1 202 ? 2.260 -7.510 -20.376 1.00 86.75 202 VAL A N 1
ATOM 1547 C CA . VAL A 1 202 ? 2.391 -6.059 -20.529 1.00 86.75 202 VAL A CA 1
ATOM 1548 C C . VAL A 1 202 ? 2.223 -5.633 -21.986 1.00 86.75 202 VAL A C 1
ATOM 1550 O O . VAL A 1 202 ? 2.616 -6.347 -22.903 1.00 86.75 202 VAL A O 1
ATOM 1553 N N . ALA A 1 203 ? 1.629 -4.461 -22.197 1.00 84.75 203 ALA A N 1
ATOM 1554 C CA . ALA A 1 203 ? 1.488 -3.845 -23.511 1.00 84.75 203 ALA A CA 1
ATOM 1555 C C . ALA A 1 203 ? 2.790 -3.168 -23.970 1.00 84.75 203 ALA A C 1
ATOM 1557 O O . ALA A 1 203 ? 3.723 -2.979 -23.181 1.00 84.75 203 ALA A O 1
ATOM 1558 N N . ASP A 1 204 ? 2.807 -2.744 -25.236 1.00 83.19 204 ASP A N 1
ATOM 1559 C CA . ASP A 1 204 ? 3.923 -2.005 -25.823 1.00 83.19 204 ASP A CA 1
ATOM 1560 C C . ASP A 1 204 ? 4.260 -0.724 -25.018 1.00 83.19 204 ASP A C 1
ATOM 1562 O O . ASP A 1 204 ? 3.349 -0.030 -24.539 1.00 83.19 204 ASP A O 1
ATOM 1566 N N . PRO A 1 205 ? 5.554 -0.388 -24.826 1.00 85.88 205 PRO A N 1
ATOM 1567 C CA . PRO A 1 205 ? 5.953 0.758 -24.012 1.00 85.88 205 PRO A CA 1
ATOM 1568 C C . PRO A 1 205 ? 5.633 2.105 -24.678 1.00 85.88 205 PRO A C 1
ATOM 1570 O O . PRO A 1 205 ? 6.302 2.530 -25.604 1.00 85.88 205 PRO A O 1
ATOM 1573 N N . ILE A 1 206 ? 4.710 2.885 -24.126 1.00 84.12 206 ILE A N 1
ATOM 1574 C CA . ILE A 1 206 ? 4.342 4.191 -24.691 1.00 84.12 206 ILE A CA 1
ATOM 1575 C C . ILE A 1 206 ? 5.352 5.260 -24.265 1.00 84.12 206 ILE A C 1
ATOM 1577 O O . ILE A 1 206 ? 5.507 5.540 -23.071 1.00 84.12 206 ILE A O 1
ATOM 1581 N N . TRP A 1 207 ? 6.020 5.907 -25.223 1.00 81.25 207 TRP A N 1
ATOM 1582 C CA . TRP A 1 207 ? 6.978 6.980 -24.937 1.00 81.25 207 TRP A CA 1
ATOM 1583 C C . TRP A 1 207 ? 6.321 8.229 -24.324 1.00 81.25 207 TRP A C 1
ATOM 1585 O O . TRP A 1 207 ? 5.329 8.755 -24.831 1.00 81.25 207 TRP A O 1
ATOM 1595 N N . LEU A 1 208 ? 6.922 8.752 -23.248 1.00 75.69 208 LEU A N 1
ATOM 1596 C CA . LEU A 1 208 ? 6.455 9.945 -22.543 1.00 75.69 208 LEU A CA 1
ATOM 1597 C C . LEU A 1 208 ? 7.463 11.101 -22.659 1.00 75.69 208 LEU A C 1
ATOM 1599 O O . LEU A 1 208 ? 8.466 11.110 -21.939 1.00 75.69 208 LEU A O 1
ATOM 1603 N N . PRO A 1 209 ? 7.183 12.130 -23.483 1.00 61.59 209 PRO A N 1
ATOM 1604 C CA . PRO A 1 209 ? 8.102 13.251 -23.686 1.00 61.59 209 PRO A CA 1
ATOM 1605 C C . PRO A 1 209 ? 8.281 14.132 -22.441 1.00 61.59 209 PRO A C 1
ATOM 1607 O O . PRO A 1 209 ? 9.346 14.706 -22.246 1.00 61.59 209 PRO A O 1
ATOM 1610 N N . ASN A 1 210 ? 7.265 14.232 -21.574 1.00 58.81 210 ASN A N 1
ATOM 1611 C CA . ASN A 1 210 ? 7.273 15.093 -20.388 1.00 58.81 210 ASN A CA 1
ATOM 1612 C C . ASN A 1 210 ? 6.667 14.358 -19.183 1.00 58.81 210 ASN A C 1
ATOM 1614 O O . ASN A 1 210 ? 5.449 14.257 -19.049 1.00 58.81 210 ASN A O 1
ATOM 1618 N N . GLY A 1 211 ? 7.515 13.839 -18.294 1.00 53.81 211 GLY A N 1
ATOM 1619 C CA . GLY A 1 211 ? 7.078 13.173 -17.064 1.00 53.81 211 GLY A CA 1
ATOM 1620 C C . GLY A 1 211 ? 6.641 14.147 -15.958 1.00 53.81 211 GLY A C 1
ATOM 1621 O O . GLY A 1 211 ? 6.812 15.364 -16.081 1.00 53.81 211 GLY A O 1
ATOM 1622 N N . PRO A 1 212 ? 6.099 13.638 -14.835 1.00 54.50 212 PRO A N 1
ATOM 1623 C CA . PRO A 1 212 ? 5.782 14.454 -13.667 1.00 54.50 212 PRO A CA 1
ATOM 1624 C C . PRO A 1 212 ? 6.998 15.258 -13.184 1.00 54.50 212 PRO A C 1
ATOM 1626 O O . PRO A 1 212 ? 7.999 14.694 -12.746 1.00 54.50 212 PRO A O 1
ATOM 1629 N N . LYS A 1 213 ? 6.862 16.592 -13.131 1.00 52.06 213 LYS A N 1
ATOM 1630 C CA . LYS A 1 213 ? 7.872 17.521 -12.574 1.00 52.06 213 LYS A CA 1
ATOM 1631 C C . LYS A 1 213 ? 8.265 17.227 -11.114 1.00 52.06 213 LYS A C 1
ATOM 1633 O O . LYS A 1 213 ? 9.222 17.796 -10.607 1.00 52.06 213 LYS A O 1
ATOM 1638 N N . SER A 1 214 ? 7.531 16.353 -10.417 1.00 44.09 214 SER A N 1
ATOM 1639 C CA . SER A 1 214 ? 7.779 16.013 -9.010 1.00 44.09 214 SER A CA 1
ATOM 1640 C C . SER A 1 214 ? 8.985 15.084 -8.795 1.00 44.09 214 SER A C 1
ATOM 1642 O O . SER A 1 214 ? 9.384 14.908 -7.646 1.00 44.09 214 SER A O 1
ATOM 1644 N N . TRP A 1 215 ? 9.549 14.485 -9.853 1.00 42.88 215 TRP A N 1
ATOM 1645 C CA . TRP A 1 215 ? 10.642 13.504 -9.745 1.00 42.88 215 TRP A CA 1
ATOM 1646 C C . TRP A 1 215 ? 11.984 14.010 -10.289 1.00 42.88 215 TRP A C 1
ATOM 1648 O O . TRP A 1 215 ? 13.017 13.426 -9.972 1.00 42.88 215 TRP A O 1
ATOM 1658 N N . THR A 1 216 ? 11.995 15.125 -11.022 1.00 42.41 216 THR A N 1
ATOM 1659 C CA . THR A 1 216 ? 13.210 15.732 -11.581 1.00 42.41 216 THR A CA 1
ATOM 1660 C C . THR A 1 216 ? 13.232 17.227 -11.292 1.00 42.41 216 THR A C 1
ATOM 1662 O O . THR A 1 216 ? 12.583 18.011 -11.978 1.00 42.41 216 THR A O 1
ATOM 1665 N N . LYS A 1 217 ? 13.992 17.617 -10.261 1.00 42.56 217 LYS A N 1
ATOM 1666 C CA . LYS A 1 217 ? 14.527 18.985 -10.134 1.00 42.56 217 LYS A CA 1
ATOM 1667 C C . LYS A 1 217 ? 15.770 19.195 -11.007 1.00 42.56 217 LYS A C 1
ATOM 1669 O O . LYS A 1 217 ? 16.223 20.323 -11.138 1.00 42.56 217 LYS A O 1
ATOM 1674 N N . THR A 1 218 ? 16.310 18.121 -11.571 1.00 41.97 218 THR A N 1
ATOM 1675 C CA . THR A 1 218 ? 17.485 18.134 -12.436 1.00 41.97 218 THR A CA 1
ATOM 1676 C C . THR A 1 218 ? 17.012 18.049 -13.878 1.00 41.97 218 THR A C 1
ATOM 1678 O O . THR A 1 218 ? 16.390 17.062 -14.273 1.00 41.97 218 THR A O 1
ATOM 1681 N N . GLU A 1 219 ? 17.253 19.107 -14.644 1.00 44.47 219 GLU A N 1
ATOM 1682 C CA . GLU A 1 219 ? 17.016 19.204 -16.089 1.00 44.47 219 GLU A CA 1
ATOM 1683 C C . GLU A 1 219 ? 18.018 18.336 -16.874 1.00 44.47 219 GLU A C 1
ATOM 1685 O O . GLU A 1 219 ? 18.621 18.778 -17.849 1.00 44.47 219 GLU A O 1
ATOM 1690 N N . ASP A 1 220 ? 18.227 17.087 -16.460 1.00 50.31 220 ASP A N 1
ATOM 1691 C CA . ASP A 1 220 ? 19.190 16.213 -17.116 1.00 50.31 220 ASP A CA 1
ATOM 1692 C C . ASP A 1 220 ? 18.568 15.624 -18.381 1.00 50.31 220 ASP A C 1
ATOM 1694 O O . ASP A 1 220 ? 17.638 14.816 -18.344 1.00 50.31 220 ASP A O 1
ATOM 1698 N N . HIS A 1 221 ? 19.118 16.040 -19.521 1.00 53.09 221 HIS A N 1
ATOM 1699 C CA . HIS A 1 221 ? 18.755 15.668 -20.893 1.00 53.09 221 HIS A CA 1
ATOM 1700 C C . HIS A 1 221 ? 19.025 14.180 -21.223 1.00 53.09 221 HIS A C 1
ATOM 1702 O O . HIS A 1 221 ? 19.224 13.807 -22.376 1.00 53.09 221 HIS A O 1
ATOM 1708 N N . SER A 1 222 ? 19.064 13.311 -20.213 1.00 63.50 222 SER A N 1
ATOM 1709 C CA . SER A 1 222 ? 19.510 11.922 -20.304 1.00 63.50 222 SER A CA 1
ATOM 1710 C C . SER A 1 222 ? 18.505 10.921 -19.725 1.00 63.50 222 SER A C 1
ATOM 1712 O O . SER A 1 222 ? 18.871 9.772 -19.499 1.00 63.50 222 SER A O 1
ATOM 1714 N N . ILE A 1 223 ? 17.248 11.313 -19.489 1.00 72.50 223 ILE A N 1
ATOM 1715 C CA . ILE A 1 223 ? 16.217 10.409 -18.956 1.00 72.50 223 ILE A CA 1
ATOM 1716 C C . ILE A 1 223 ? 15.154 10.142 -20.021 1.00 72.50 223 ILE A C 1
ATOM 1718 O O . ILE A 1 223 ? 14.436 11.056 -20.426 1.00 72.50 223 ILE A O 1
ATOM 1722 N N . SER A 1 224 ? 15.012 8.880 -20.428 1.00 77.50 224 SER A N 1
ATOM 1723 C CA . SER A 1 224 ? 13.860 8.438 -21.231 1.00 77.50 224 SER A CA 1
ATOM 1724 C C . SER A 1 224 ? 12.777 7.892 -20.317 1.00 77.50 224 SER A C 1
ATOM 1726 O O . SER A 1 224 ? 13.085 7.235 -19.323 1.00 77.50 224 SER A O 1
ATOM 1728 N N . ARG A 1 225 ? 11.512 8.173 -20.634 1.00 82.31 225 ARG A N 1
ATOM 1729 C CA . ARG A 1 225 ? 10.361 7.742 -19.839 1.00 82.31 225 ARG A CA 1
ATOM 1730 C C . ARG A 1 225 ? 9.360 7.007 -20.710 1.00 82.31 225 ARG A C 1
ATOM 1732 O O . ARG A 1 225 ? 9.061 7.458 -21.814 1.00 82.31 225 ARG A O 1
ATOM 1739 N N . PHE A 1 226 ? 8.811 5.933 -20.164 1.00 86.06 226 PHE A N 1
ATOM 1740 C CA . PHE A 1 226 ? 7.833 5.078 -20.818 1.00 86.06 226 PHE A 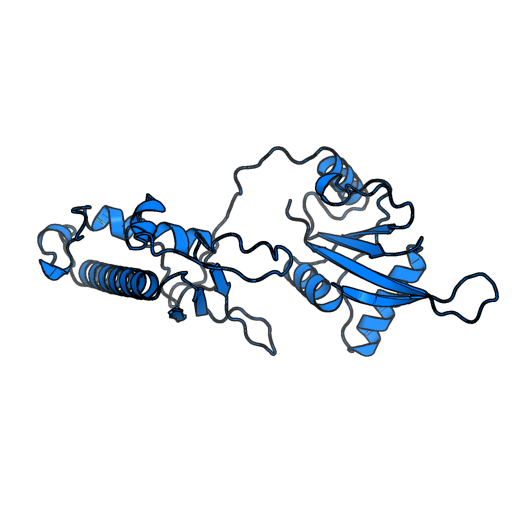CA 1
ATOM 1741 C C . PHE A 1 226 ? 6.689 4.760 -19.857 1.00 86.06 226 PHE A C 1
ATOM 1743 O O . PHE A 1 226 ? 6.912 4.576 -18.657 1.00 86.06 226 PHE A O 1
ATOM 1750 N N . ALA A 1 227 ? 5.470 4.698 -20.379 1.00 86.81 227 ALA A N 1
ATOM 1751 C CA . ALA A 1 227 ? 4.329 4.097 -19.707 1.00 86.81 227 ALA A CA 1
ATOM 1752 C C . ALA A 1 227 ? 4.117 2.688 -20.254 1.00 86.81 227 ALA A C 1
ATOM 1754 O O . ALA A 1 227 ? 3.953 2.503 -21.453 1.00 86.81 227 ALA A O 1
ATOM 1755 N N . ILE A 1 228 ? 4.091 1.709 -19.362 1.00 89.25 228 ILE A N 1
ATOM 1756 C CA . ILE A 1 228 ? 3.829 0.311 -19.685 1.00 89.25 228 ILE A CA 1
ATOM 1757 C C . ILE A 1 228 ? 2.498 -0.047 -19.037 1.00 89.25 228 ILE A C 1
ATOM 1759 O O . ILE A 1 228 ? 2.337 0.078 -17.819 1.00 89.25 228 ILE A O 1
ATOM 1763 N N . VAL A 1 229 ? 1.525 -0.447 -19.849 1.00 89.00 229 VAL A N 1
ATOM 1764 C CA . VAL A 1 229 ? 0.245 -0.947 -19.344 1.00 89.00 229 VAL A CA 1
ATOM 1765 C C . VAL A 1 229 ? 0.408 -2.415 -19.001 1.00 89.00 229 VAL A C 1
ATOM 1767 O O . VAL A 1 229 ? 0.892 -3.188 -19.815 1.00 89.00 229 VAL A O 1
ATOM 1770 N N . CYS A 1 230 ? 0.003 -2.801 -17.801 1.00 86.81 230 CYS A N 1
ATOM 1771 C CA . CYS A 1 230 ? -0.037 -4.193 -17.386 1.00 86.81 230 CYS A CA 1
ATOM 1772 C C . CYS A 1 230 ? -1.479 -4.698 -17.460 1.00 86.81 230 CYS A C 1
ATOM 1774 O O . CYS A 1 230 ? -2.417 -3.912 -17.310 1.00 86.81 230 CYS A O 1
ATOM 1776 N N . GLU A 1 231 ? -1.671 -6.003 -17.632 1.00 83.38 231 GLU A N 1
ATOM 1777 C CA . GLU A 1 231 ? -3.013 -6.598 -17.604 1.00 83.38 231 GLU A CA 1
ATOM 1778 C C . GLU A 1 231 ? -3.678 -6.421 -16.227 1.00 83.38 231 GLU A C 1
ATOM 1780 O O . GLU A 1 231 ? -4.866 -6.114 -16.111 1.00 83.38 231 GLU A O 1
ATOM 1785 N N . THR A 1 232 ? -2.894 -6.560 -15.152 1.00 79.81 232 THR A N 1
ATOM 1786 C CA . THR A 1 232 ? -3.394 -6.517 -13.774 1.00 79.81 232 THR A CA 1
ATOM 1787 C C . THR A 1 232 ? -2.498 -5.667 -12.853 1.00 79.81 232 THR A C 1
ATOM 1789 O O . THR A 1 232 ? -1.306 -5.479 -13.096 1.00 79.81 232 THR A O 1
ATOM 1792 N N . GLU A 1 233 ? -3.042 -5.155 -11.737 1.00 77.75 233 GLU A N 1
ATOM 1793 C CA . GLU A 1 233 ? -2.259 -4.442 -10.697 1.00 77.75 233 GLU A CA 1
ATOM 1794 C C . GLU A 1 233 ? -1.134 -5.312 -10.088 1.00 77.75 233 GLU A C 1
ATOM 1796 O O . GLU A 1 233 ? -0.128 -4.815 -9.578 1.00 77.75 233 GLU A O 1
ATOM 1801 N N . TRP A 1 234 ? -1.297 -6.631 -10.139 1.00 76.31 234 TRP A N 1
ATOM 1802 C CA . TRP A 1 234 ? -0.381 -7.633 -9.619 1.00 76.31 234 TRP A CA 1
ATOM 1803 C C . TRP A 1 234 ? 0.832 -7.715 -10.537 1.00 76.31 234 TRP A C 1
ATOM 1805 O O . TRP A 1 234 ? 1.960 -7.632 -10.050 1.00 76.31 234 TRP A O 1
ATOM 1815 N N . GLU A 1 235 ? 0.583 -7.756 -11.845 1.00 80.19 235 GLU A N 1
ATOM 1816 C CA . GLU A 1 235 ? 1.605 -7.715 -12.885 1.00 80.19 235 GLU A CA 1
ATOM 1817 C C . GLU A 1 235 ? 2.393 -6.398 -12.833 1.00 80.19 235 GLU A C 1
ATOM 1819 O O . GLU A 1 235 ? 3.622 -6.412 -12.806 1.00 80.19 235 GLU A O 1
ATOM 1824 N N . ALA A 1 236 ? 1.721 -5.260 -12.620 1.00 82.19 236 ALA A N 1
ATOM 1825 C CA . ALA A 1 236 ? 2.382 -3.964 -12.428 1.00 82.19 236 ALA A CA 1
ATOM 1826 C C . ALA A 1 236 ? 3.364 -3.951 -11.239 1.00 82.19 236 ALA A C 1
ATOM 1828 O O . ALA A 1 236 ? 4.483 -3.436 -11.327 1.00 82.19 236 ALA A O 1
ATOM 1829 N N . ARG A 1 237 ? 2.974 -4.545 -10.104 1.00 79.69 237 ARG A N 1
ATOM 1830 C CA . ARG A 1 237 ? 3.843 -4.650 -8.918 1.00 79.69 237 ARG A CA 1
ATOM 1831 C C . ARG A 1 237 ? 4.963 -5.671 -9.101 1.00 79.69 237 ARG A C 1
ATOM 1833 O O . ARG A 1 237 ? 6.057 -5.468 -8.568 1.00 79.69 237 ARG A O 1
ATOM 1840 N N . ARG A 1 238 ? 4.690 -6.769 -9.811 1.00 83.19 238 ARG A N 1
ATOM 1841 C CA . ARG A 1 238 ? 5.684 -7.782 -10.178 1.00 83.19 238 ARG A CA 1
ATOM 1842 C C . ARG A 1 238 ? 6.759 -7.140 -11.047 1.00 83.19 238 ARG A C 1
ATOM 1844 O O . ARG A 1 238 ? 7.927 -7.161 -10.663 1.00 83.19 238 ARG A O 1
ATOM 1851 N N . PHE A 1 239 ? 6.347 -6.478 -12.122 1.00 84.94 239 PHE A N 1
ATOM 1852 C CA . PHE A 1 239 ? 7.221 -5.745 -13.026 1.00 84.94 239 PHE A CA 1
ATOM 1853 C C . PHE A 1 239 ? 8.063 -4.721 -12.259 1.00 84.94 239 PHE A C 1
ATOM 1855 O O . PHE A 1 239 ? 9.289 -4.756 -12.333 1.00 84.94 239 PHE A O 1
ATOM 1862 N N . GLN A 1 240 ? 7.445 -3.905 -11.392 1.00 84.94 240 GLN A N 1
ATOM 1863 C CA . GLN A 1 240 ? 8.176 -2.952 -10.550 1.00 84.94 240 GLN A CA 1
ATOM 1864 C C . GLN A 1 240 ? 9.293 -3.608 -9.728 1.00 84.94 240 GLN A C 1
ATOM 1866 O O . GLN A 1 240 ? 10.397 -3.080 -9.680 1.00 84.94 240 GLN A O 1
ATOM 1871 N N . ARG A 1 241 ? 9.046 -4.740 -9.062 1.00 81.19 241 ARG A N 1
ATOM 1872 C CA . ARG A 1 241 ? 10.068 -5.367 -8.205 1.00 81.19 241 ARG A CA 1
ATOM 1873 C C . ARG A 1 241 ? 11.270 -5.890 -8.980 1.00 81.19 241 ARG A C 1
ATOM 1875 O O . ARG A 1 241 ? 12.374 -5.837 -8.450 1.00 81.19 241 ARG A O 1
ATOM 1882 N N . TYR A 1 242 ? 11.050 -6.408 -10.184 1.00 83.25 242 TYR A N 1
ATOM 1883 C CA . TYR A 1 242 ? 12.113 -7.008 -10.988 1.00 83.25 242 TYR A CA 1
ATOM 1884 C C . TYR A 1 242 ? 12.853 -5.998 -11.859 1.00 83.25 242 TYR A C 1
ATOM 1886 O O . TYR A 1 242 ? 14.041 -6.172 -12.120 1.00 83.25 242 TYR A O 1
ATOM 1894 N N . TRP A 1 243 ? 12.167 -4.940 -12.283 1.00 84.62 243 TRP A N 1
ATOM 1895 C CA . TRP A 1 243 ? 12.730 -3.932 -13.172 1.00 84.62 243 TRP A CA 1
ATOM 1896 C C . TRP A 1 243 ? 13.228 -2.679 -12.450 1.00 84.62 243 TRP A C 1
ATOM 1898 O O . TRP A 1 243 ? 14.054 -1.948 -12.996 1.00 84.62 243 TRP A O 1
ATOM 1908 N N . ASN A 1 244 ? 12.793 -2.417 -11.214 1.00 84.06 244 ASN A N 1
ATOM 1909 C CA . ASN A 1 244 ? 13.311 -1.282 -10.457 1.00 84.06 244 ASN A CA 1
ATOM 1910 C C . ASN A 1 244 ? 14.780 -1.499 -10.064 1.00 84.06 244 ASN A C 1
ATOM 1912 O O . ASN A 1 244 ? 15.136 -2.526 -9.494 1.00 84.06 244 ASN A O 1
ATOM 1916 N N . ALA A 1 245 ? 15.612 -0.495 -10.336 1.00 77.81 245 ALA A N 1
ATOM 1917 C CA . ALA A 1 245 ? 17.068 -0.514 -10.200 1.00 77.81 245 ALA A CA 1
ATOM 1918 C C . ALA A 1 245 ? 17.784 -1.573 -11.062 1.00 77.81 245 ALA A C 1
ATOM 1920 O O . ALA A 1 245 ? 18.956 -1.875 -10.828 1.00 77.81 245 ALA A O 1
ATOM 1921 N N . ARG A 1 246 ? 17.117 -2.122 -12.087 1.00 80.75 246 ARG A N 1
ATOM 1922 C CA . ARG A 1 246 ? 17.756 -3.038 -13.036 1.00 80.75 246 ARG A CA 1
ATOM 1923 C C . ARG A 1 246 ? 18.719 -2.274 -13.935 1.00 80.75 246 ARG A C 1
ATOM 1925 O O . ARG A 1 246 ? 18.382 -1.205 -14.432 1.00 80.75 246 ARG A O 1
ATOM 1932 N N . THR A 1 247 ? 19.898 -2.841 -14.169 1.00 80.19 247 THR A N 1
ATOM 1933 C CA . THR A 1 247 ? 20.846 -2.297 -15.144 1.00 80.19 247 THR A CA 1
ATOM 1934 C C . THR A 1 247 ? 20.650 -2.991 -16.486 1.00 80.19 247 THR A C 1
ATOM 1936 O O . THR A 1 247 ? 20.805 -4.206 -16.566 1.00 80.19 247 THR A O 1
ATOM 1939 N N . LEU A 1 248 ? 20.325 -2.227 -17.523 1.00 79.75 248 LEU A N 1
ATOM 1940 C CA . LEU A 1 248 ? 20.311 -2.671 -18.911 1.00 79.75 248 LEU A CA 1
ATOM 1941 C C . LEU A 1 248 ? 21.658 -2.351 -19.555 1.00 79.75 248 LEU A C 1
ATOM 1943 O O . LEU A 1 248 ? 22.236 -1.284 -19.328 1.00 79.75 248 LEU A O 1
ATOM 1947 N N . ALA A 1 249 ? 22.159 -3.295 -20.339 1.00 70.31 249 ALA A N 1
ATOM 1948 C CA . ALA A 1 249 ? 23.367 -3.150 -21.127 1.00 70.31 249 ALA A CA 1
ATOM 1949 C C . ALA A 1 249 ? 22.954 -2.789 -22.554 1.00 70.31 249 ALA A C 1
ATOM 1951 O O . ALA A 1 249 ? 22.525 -3.659 -23.298 1.00 70.31 249 ALA A O 1
ATOM 1952 N N . CYS A 1 250 ? 23.072 -1.521 -22.945 1.00 62.50 250 CYS A N 1
ATOM 1953 C CA . CYS A 1 250 ? 22.822 -1.145 -24.335 1.00 62.50 250 CYS A CA 1
ATOM 1954 C C . CYS A 1 250 ? 24.146 -1.062 -25.098 1.00 62.50 250 CYS A C 1
ATOM 1956 O O . CYS A 1 250 ? 25.132 -0.505 -24.602 1.00 62.50 250 CYS A O 1
ATOM 1958 N N . ALA A 1 251 ? 24.163 -1.624 -26.307 1.00 54.75 251 ALA A N 1
ATOM 1959 C CA . ALA A 1 251 ? 25.223 -1.367 -27.268 1.00 54.75 251 ALA A CA 1
ATOM 1960 C C . ALA A 1 251 ? 25.113 0.093 -27.731 1.00 54.75 251 ALA A C 1
ATOM 1962 O O . ALA A 1 251 ? 24.018 0.568 -28.034 1.00 54.75 251 ALA A O 1
ATOM 1963 N N . ASN A 1 252 ? 26.231 0.817 -27.743 1.00 55.00 252 ASN A N 1
ATOM 1964 C CA . ASN A 1 252 ? 26.259 2.161 -28.309 1.00 55.00 252 ASN A CA 1
ATOM 1965 C C . ASN A 1 252 ? 26.195 2.051 -29.836 1.00 55.00 252 ASN A C 1
ATOM 1967 O O . ASN A 1 252 ? 26.889 1.221 -30.420 1.00 55.00 252 ASN A O 1
ATOM 1971 N N . GLU A 1 253 ? 25.405 2.913 -30.475 1.00 53.53 253 GLU A N 1
ATOM 1972 C CA . GLU A 1 253 ? 25.268 2.969 -31.941 1.00 53.53 253 GLU A CA 1
ATOM 1973 C C . GLU A 1 253 ? 26.551 3.457 -32.651 1.00 53.53 253 GLU A C 1
ATOM 1975 O O . GLU A 1 253 ? 26.647 3.395 -33.872 1.00 53.53 253 GLU A O 1
ATOM 1980 N N . GLU A 1 254 ? 27.585 3.870 -31.911 1.00 46.75 254 GLU A N 1
ATOM 1981 C CA . GLU A 1 254 ? 28.827 4.414 -32.465 1.00 46.75 254 GLU A CA 1
ATOM 1982 C C . GLU A 1 254 ? 30.059 3.695 -31.906 1.00 46.75 254 GLU A C 1
ATOM 1984 O O . GLU A 1 254 ? 30.587 4.095 -30.874 1.00 46.75 254 GLU A O 1
ATOM 1989 N N . GLY A 1 255 ? 30.511 2.632 -32.586 1.00 45.62 255 GLY A N 1
ATOM 1990 C CA . GLY A 1 255 ? 31.920 2.207 -32.732 1.00 45.62 255 GLY A CA 1
ATOM 1991 C C . GLY A 1 255 ? 32.842 2.076 -31.504 1.00 45.62 255 GLY A C 1
ATOM 1992 O O . GLY A 1 255 ? 34.031 1.819 -31.676 1.00 45.62 255 GLY A O 1
ATOM 1993 N N . GLN A 1 256 ? 32.351 2.242 -30.281 1.00 44.31 256 GLN A N 1
ATOM 1994 C CA . GLN A 1 256 ? 33.129 2.242 -29.050 1.00 44.31 256 GLN A CA 1
ATOM 1995 C C . GLN A 1 256 ? 32.635 1.108 -28.156 1.00 44.31 256 GLN A C 1
ATOM 1997 O O . GLN A 1 256 ? 31.466 1.033 -27.783 1.00 44.31 256 GLN A O 1
ATOM 2002 N N . THR A 1 257 ? 33.564 0.229 -27.792 1.00 43.94 257 THR A N 1
ATOM 2003 C CA . THR A 1 257 ? 33.423 -1.002 -26.996 1.00 43.94 257 THR A CA 1
ATOM 2004 C C . THR A 1 257 ? 33.022 -0.777 -25.528 1.00 43.94 257 THR A C 1
ATOM 2006 O O . THR A 1 257 ? 33.379 -1.567 -24.656 1.00 43.94 257 THR A O 1
ATOM 2009 N N . ALA A 1 258 ? 32.299 0.299 -25.218 1.00 48.00 258 ALA A N 1
ATOM 2010 C CA . ALA A 1 258 ? 31.804 0.596 -23.881 1.00 48.00 258 ALA A CA 1
ATOM 2011 C C . ALA A 1 258 ? 30.296 0.331 -23.819 1.00 48.00 258 ALA A C 1
ATOM 2013 O O . ALA A 1 258 ? 29.488 1.162 -24.222 1.00 48.00 258 ALA A O 1
ATOM 2014 N N . THR A 1 259 ? 29.911 -0.832 -23.293 1.00 58.12 259 THR A N 1
ATOM 2015 C CA . THR A 1 259 ? 28.519 -1.151 -22.953 1.00 58.12 259 THR A CA 1
ATOM 2016 C C . THR A 1 259 ? 27.985 -0.105 -21.975 1.00 58.12 259 THR A C 1
ATOM 2018 O O . THR A 1 259 ? 28.389 -0.076 -20.807 1.00 58.12 259 THR A O 1
ATOM 2021 N N . GLN A 1 260 ? 27.091 0.775 -22.430 1.00 63.97 260 GLN A N 1
ATOM 2022 C CA . GLN A 1 260 ? 26.498 1.776 -21.553 1.00 63.97 260 GLN A CA 1
ATOM 2023 C C . GLN A 1 260 ? 25.521 1.078 -20.605 1.00 63.97 260 GLN A C 1
ATOM 2025 O O . GLN A 1 260 ? 24.569 0.419 -21.026 1.00 63.97 260 GLN A O 1
ATOM 2030 N N . ARG A 1 261 ? 25.773 1.217 -19.301 1.00 71.56 261 ARG A N 1
ATOM 2031 C CA . ARG A 1 261 ? 24.906 0.698 -18.241 1.00 71.56 261 ARG A CA 1
ATOM 2032 C C . ARG A 1 261 ? 23.797 1.706 -17.962 1.00 71.56 261 ARG A C 1
ATOM 2034 O O . ARG A 1 261 ? 24.076 2.800 -17.477 1.00 71.56 261 ARG A O 1
ATOM 2041 N N . ARG A 1 262 ? 22.553 1.332 -18.257 1.00 77.19 262 ARG A N 1
ATOM 2042 C CA . ARG A 1 262 ? 21.358 2.146 -18.000 1.00 77.19 262 ARG A CA 1
ATOM 2043 C C . ARG A 1 262 ? 20.596 1.576 -16.817 1.00 77.19 262 ARG A C 1
ATOM 2045 O O . ARG A 1 262 ? 20.157 0.436 -16.855 1.00 77.19 262 ARG A O 1
ATOM 2052 N N . MET A 1 263 ? 20.427 2.353 -15.763 1.00 80.88 263 MET A N 1
ATOM 2053 C CA . MET A 1 263 ? 19.588 1.997 -14.630 1.00 80.88 263 MET A CA 1
ATOM 2054 C C . MET A 1 263 ? 18.123 2.315 -14.938 1.00 80.88 263 MET A C 1
ATOM 2056 O O . MET A 1 263 ? 17.781 3.439 -15.308 1.00 80.88 263 MET A O 1
ATOM 2060 N N . CYS A 1 264 ? 17.257 1.331 -14.738 1.00 82.50 264 CYS A N 1
ATOM 2061 C CA . CYS A 1 264 ? 15.815 1.490 -14.803 1.00 82.50 264 CYS A CA 1
ATOM 2062 C C . CYS A 1 264 ? 15.276 1.907 -13.438 1.00 82.50 264 CYS A C 1
ATOM 2064 O O . CYS A 1 264 ? 15.601 1.308 -12.412 1.00 82.50 264 CYS A O 1
ATOM 2066 N N . ARG A 1 265 ? 14.403 2.905 -13.411 1.00 80.88 265 ARG A N 1
ATOM 2067 C CA . ARG A 1 265 ? 13.611 3.280 -12.245 1.00 80.88 265 ARG A CA 1
ATOM 2068 C C . ARG A 1 265 ? 12.153 3.043 -12.572 1.00 80.88 265 ARG A C 1
ATOM 2070 O O . ARG A 1 265 ? 11.665 3.520 -13.589 1.00 80.88 265 ARG A O 1
ATOM 2077 N N . VAL A 1 266 ? 11.462 2.307 -11.710 1.00 83.56 266 VAL A N 1
ATOM 2078 C CA . VAL A 1 266 ? 10.110 1.842 -12.013 1.00 83.56 266 VAL A CA 1
ATOM 2079 C C . VAL A 1 266 ? 9.146 2.221 -10.896 1.00 83.56 266 VAL A C 1
ATOM 2081 O O . VAL A 1 266 ? 9.392 1.961 -9.713 1.00 83.56 266 VAL A O 1
ATOM 2084 N N . ALA A 1 267 ? 8.028 2.839 -11.269 1.00 81.12 267 ALA A N 1
ATOM 2085 C CA . ALA A 1 267 ? 6.996 3.291 -10.349 1.00 81.12 267 ALA A CA 1
ATOM 2086 C C . ALA A 1 267 ? 5.606 2.877 -10.841 1.00 81.12 267 ALA A C 1
ATOM 2088 O O . ALA A 1 267 ? 5.222 3.182 -11.965 1.00 81.12 267 ALA A O 1
ATOM 2089 N N . VAL A 1 268 ? 4.826 2.219 -9.981 1.00 80.88 268 VAL A N 1
ATOM 2090 C CA . VAL A 1 268 ? 3.421 1.906 -10.277 1.00 80.88 268 VAL A CA 1
ATOM 2091 C C . VAL A 1 268 ? 2.598 3.191 -10.213 1.00 80.88 268 VAL A C 1
ATOM 2093 O O . VAL A 1 268 ? 2.625 3.911 -9.207 1.00 80.88 268 VAL A O 1
ATOM 2096 N N . LEU A 1 269 ? 1.867 3.480 -11.287 1.00 78.06 269 LEU A N 1
ATOM 2097 C CA . LEU A 1 269 ? 0.946 4.601 -11.360 1.00 78.06 269 LEU A CA 1
ATOM 2098 C C . LEU A 1 269 ? -0.336 4.260 -10.600 1.00 78.06 269 LEU A C 1
ATOM 2100 O O . LEU A 1 269 ? -1.024 3.289 -10.903 1.00 78.06 269 LEU A O 1
ATOM 2104 N N . ASN A 1 270 ? -0.676 5.109 -9.634 1.00 71.06 270 ASN A N 1
ATOM 2105 C CA . ASN A 1 270 ? -1.968 5.071 -8.962 1.00 71.06 270 ASN A CA 1
ATOM 2106 C C . ASN A 1 270 ? -2.856 6.184 -9.546 1.00 71.06 270 ASN A C 1
ATOM 2108 O O . ASN A 1 270 ? -2.502 7.362 -9.421 1.00 71.06 270 ASN A O 1
ATOM 2112 N N . TRP A 1 271 ? -3.962 5.800 -10.191 1.00 65.38 271 TRP A N 1
ATOM 2113 C CA . TRP A 1 271 ? -4.988 6.692 -10.758 1.00 65.38 271 TRP A CA 1
ATOM 2114 C C . TRP A 1 271 ? -5.906 7.361 -9.725 1.00 65.38 271 TRP A C 1
ATOM 2116 O O . TRP A 1 271 ? -5.865 6.995 -8.529 1.00 65.38 271 TRP A O 1
#

Foldseek 3Di:
DDKDAQFFLPDDLVLLVLLDPPDLVVVVPPDDDDDDDDDDDDDPPPPPCSDWDKDFDADPVPRHGRRMIDTHDNDPVVVVVSVVSVVLLVVLVVQCVVDPDPPSQVVPDPVSQDPVNDRSVVSNVSPPGDGSPDDRDPDPDDDPDPDPDPVVVVVQVVCVVVVVDRDFWKKKKKKPFADDDQVNVVVVQQVVCVVVVHHQQKDRWAWDPDDPPPPDPDPDPGMTMTMIGHRDNVSLVVCQVVQAQDWDFDDDPDDDPDRDTMGMHMDTDDD

pLDDT: mean 70.25, std 16.35, range [26.27, 89.25]